Protein AF-A0A6A5YL55-F1 (afdb_monomer_lite)

Secondary structure (DSSP, 8-state):
--PPPPPHHHHHHHHHHHHHHS-HHHHHHHHHHH--HHHHHHHHHHH---GGG-S---TTSS-----GGGSTTTS-HHHHHHHHHHHHHH----EES-GGGHHHHHH--SSSSS--GGGS--SEEEEEEESSS-TTTS--TTTHHHHTHHHHT-TT--TTT-EEEEEEEE---S-TTT-HHHHHHHHHHHHHHHHHHHHHHHHHHHHT-EEEEEEEES----TTHHHHTT--HHHHHHHHHHHHTTS---SS--EE--------------

pLDDT: mean 77.28, std 20.51, range [33.47, 97.69]

Organism: NCBI:txid690887

Radius of gyration: 22.48 Å; chains: 1; bounding box: 57×40×64 Å

Foldseek 3Di:
DDDDDDDLVVQAVVQVCCVPPPDLVVLLVVLVVVDDPLLLVLLLVLLCPQCVCPPVPCCPPDVSPHPQLLDPSSYPLVSSVSSVLSSQAPPAPAEHAELLCQQVSQQDDSRPSPDGSLQHAGQEYEYHFELPDDVVRGDDLVCNLVSCVSVLVRPRYPLQRYEYEYEYEYQPAPCVPDDPVVVVSSLVSVVSNVVSCVNVLVSSVVSNHHYEYEYEYPDPPPVCCVVCVPPDPVVVVVVVVVVCVVPPPPDRNYDYDYDDDPPPPPPDDD

Sequence (270 aa):
MGEERPSPSELFEFADDILTRLPREIRNIVYTHIFDDATLNQVAACSQPSLNKFPYNNLSSTRVQRPAFIEPGRVPREIAVEIIQQFYLSYKSMEVFKPKSIGNYLKTDFFGLGIKPINVPLSAFTISADLDASAVDGIDSWTVANDCKPVLEKANQNWKAFRLNITLTSRIGFFFWRTPDHVERLTKKLLAVLSALKLVVRAAEKKGAKVTIKVESYDGWDMQARVNMDKDKEWWRRRVNRLMVGSQINDAGIEVTMLRREAADADADD

Structure (mmCIF, N/CA/C/O backbone):
data_AF-A0A6A5YL55-F1
#
_entry.id   AF-A0A6A5YL55-F1
#
loop_
_atom_site.group_PDB
_atom_site.id
_atom_site.type_symbol
_atom_site.label_atom_id
_atom_site.label_alt_id
_atom_site.label_comp_id
_atom_site.label_asym_id
_atom_site.label_entity_id
_atom_site.label_seq_id
_atom_site.pdbx_PDB_ins_code
_atom_site.Cartn_x
_atom_site.Cartn_y
_atom_site.Cartn_z
_atom_site.occupancy
_atom_site.B_iso_or_equiv
_atom_site.auth_seq_id
_atom_site.auth_comp_id
_atom_site.auth_asym_id
_atom_site.auth_atom_id
_atom_site.pdbx_PDB_model_num
ATOM 1 N N . MET A 1 1 ? 8.800 -11.244 35.981 1.00 50.00 1 MET A N 1
ATOM 2 C CA . MET A 1 1 ? 7.401 -11.245 36.453 1.00 50.00 1 MET A CA 1
ATOM 3 C C . MET A 1 1 ? 6.551 -11.616 35.255 1.00 50.00 1 MET A C 1
ATOM 5 O O . MET A 1 1 ? 6.742 -11.000 34.216 1.00 50.00 1 MET A O 1
ATOM 9 N N . GLY A 1 2 ? 5.752 -12.680 35.331 1.00 64.00 2 GLY A N 1
ATOM 10 C CA . GLY A 1 2 ? 4.833 -13.015 34.243 1.00 64.00 2 GLY A CA 1
ATOM 11 C C . GLY A 1 2 ? 3.627 -12.096 34.346 1.00 64.00 2 GLY A C 1
ATOM 12 O O . GLY A 1 2 ? 2.891 -12.202 35.320 1.00 64.00 2 GLY A O 1
ATOM 13 N N . GLU A 1 3 ? 3.469 -11.165 33.408 1.00 70.62 3 GLU A N 1
ATOM 14 C CA . GLU A 1 3 ? 2.236 -10.388 33.308 1.00 70.62 3 GLU A CA 1
ATOM 15 C C . GLU A 1 3 ? 1.105 -11.340 32.919 1.00 70.62 3 GLU A C 1
ATOM 17 O O . GLU A 1 3 ? 1.141 -11.990 31.868 1.00 70.62 3 GLU A O 1
ATOM 22 N N . GLU A 1 4 ? 0.135 -11.477 33.817 1.00 83.69 4 GLU A N 1
ATOM 23 C CA . GLU A 1 4 ? -1.077 -12.237 33.568 1.00 83.69 4 GLU A CA 1
ATOM 24 C C . GLU A 1 4 ? -1.843 -11.550 32.433 1.00 83.69 4 GLU A C 1
ATOM 26 O O . GLU A 1 4 ? -2.134 -10.355 32.486 1.00 83.69 4 GLU A O 1
ATOM 31 N N . ARG A 1 5 ? -2.094 -12.283 31.343 1.00 81.81 5 ARG A N 1
ATOM 32 C CA . ARG A 1 5 ? -2.821 -11.729 30.199 1.00 81.81 5 ARG A CA 1
ATOM 33 C C . ARG A 1 5 ? -4.297 -11.590 30.574 1.00 81.81 5 ARG A C 1
ATOM 35 O O . ARG A 1 5 ? -4.843 -12.560 31.099 1.00 81.81 5 ARG A O 1
ATOM 42 N N . PRO A 1 6 ? -4.954 -10.465 30.236 1.00 83.81 6 PRO A N 1
ATOM 43 C CA . PRO A 1 6 ? -6.374 -10.300 30.503 1.00 83.81 6 PRO A CA 1
ATOM 44 C C . PRO A 1 6 ? -7.176 -11.413 29.828 1.00 83.81 6 PRO A C 1
ATOM 46 O O . PRO A 1 6 ? -6.877 -11.849 28.705 1.00 83.81 6 PRO A O 1
ATOM 49 N N . SER A 1 7 ? -8.203 -11.877 30.525 1.00 89.62 7 SER A N 1
ATOM 50 C CA . SER A 1 7 ? -9.161 -12.838 30.002 1.00 89.62 7 SER A CA 1
ATOM 51 C C . SER A 1 7 ? -9.925 -12.253 28.797 1.00 89.62 7 SER A C 1
ATOM 53 O O . SER A 1 7 ? -10.024 -11.033 28.635 1.00 89.62 7 SER A O 1
ATOM 55 N N . PRO A 1 8 ? -10.488 -13.104 27.915 1.00 88.62 8 PRO A N 1
ATOM 56 C CA . PRO A 1 8 ? -11.314 -12.637 26.802 1.00 88.62 8 PRO A CA 1
ATOM 57 C C . PRO A 1 8 ? -12.462 -11.705 27.227 1.00 88.62 8 PRO A C 1
ATOM 59 O O . PRO A 1 8 ? -12.755 -10.757 26.506 1.00 88.62 8 PRO A O 1
ATOM 62 N N . SER A 1 9 ? -13.096 -11.971 28.374 1.00 90.94 9 SER A N 1
ATOM 63 C CA . SER A 1 9 ? -14.209 -11.175 28.903 1.00 90.94 9 SER A CA 1
ATOM 64 C C . SER A 1 9 ? -13.757 -9.802 29.386 1.00 90.94 9 SER A C 1
ATOM 66 O O . SER A 1 9 ? -14.378 -8.810 29.025 1.00 90.94 9 SER A O 1
ATOM 68 N N . GLU A 1 10 ? -12.642 -9.728 30.118 1.00 91.81 10 GLU A N 1
ATOM 69 C CA . GLU A 1 10 ? -12.101 -8.449 30.600 1.00 91.81 10 GLU A CA 1
ATOM 70 C C . GLU A 1 10 ? -11.723 -7.528 29.436 1.00 91.81 10 GLU A C 1
ATOM 72 O O . GLU A 1 10 ? -12.004 -6.331 29.468 1.00 91.81 10 GLU A O 1
ATOM 77 N N . LEU A 1 11 ? -11.128 -8.083 28.373 1.00 90.62 11 LEU A N 1
ATOM 78 C CA . LEU A 1 11 ? -10.808 -7.308 27.174 1.00 90.62 11 LEU A CA 1
ATOM 79 C C . LEU A 1 11 ? -12.071 -6.787 26.475 1.00 90.62 11 LEU A C 1
ATOM 81 O O . LEU A 1 11 ? -12.081 -5.648 26.002 1.00 90.62 11 LEU A O 1
ATOM 85 N N . PHE A 1 12 ? -13.120 -7.609 26.401 1.00 94.69 12 PHE A N 1
ATOM 86 C CA . PHE A 1 12 ? -14.380 -7.217 25.781 1.00 94.69 12 PHE A CA 1
ATOM 87 C C . PHE A 1 12 ? -15.052 -6.085 26.561 1.00 94.69 12 PHE A C 1
ATOM 89 O O . PHE A 1 12 ? -15.392 -5.067 25.963 1.00 94.69 12 PHE A O 1
ATOM 96 N N . GLU A 1 13 ? -15.196 -6.238 27.880 1.00 95.56 13 GLU A N 1
ATOM 97 C CA . GLU A 1 13 ? -15.797 -5.232 28.767 1.00 95.56 13 GLU A CA 1
ATOM 98 C C . GLU A 1 13 ? -15.030 -3.909 28.709 1.00 95.56 13 GLU A C 1
ATOM 100 O O . GLU A 1 13 ? -15.624 -2.847 28.531 1.00 95.56 13 GLU A O 1
ATOM 105 N N . PHE A 1 14 ? -13.698 -3.969 28.752 1.00 94.38 14 PHE A N 1
ATOM 106 C CA . PHE A 1 14 ? -12.857 -2.785 28.614 1.00 94.38 14 PHE A CA 1
ATOM 107 C C . PHE A 1 14 ? -13.050 -2.079 27.262 1.00 94.38 14 PHE A C 1
ATOM 109 O O . PHE A 1 14 ? -13.165 -0.853 27.198 1.00 94.38 14 PHE A O 1
ATOM 116 N N . ALA A 1 15 ? -13.092 -2.839 26.165 1.00 94.94 15 ALA A N 1
ATOM 117 C CA . ALA A 1 15 ? -13.300 -2.278 24.835 1.00 94.94 15 ALA A CA 1
ATOM 118 C C . ALA A 1 15 ? -14.715 -1.690 24.663 1.00 94.94 15 ALA A C 1
ATOM 120 O O . ALA A 1 15 ? -14.870 -0.680 23.973 1.00 94.94 15 ALA A O 1
ATOM 121 N N . ASP A 1 16 ? -15.726 -2.280 25.302 1.00 96.56 16 ASP A N 1
ATOM 122 C CA . ASP A 1 16 ? -17.099 -1.767 25.319 1.00 96.56 16 ASP A CA 1
ATOM 123 C C . ASP A 1 16 ? -17.220 -0.466 26.127 1.00 96.56 16 ASP A C 1
ATOM 125 O O . ASP A 1 16 ? -17.820 0.509 25.667 1.00 96.56 16 ASP A O 1
ATOM 129 N N . ASP A 1 17 ? -16.543 -0.377 27.272 1.00 97.00 17 ASP A N 1
ATOM 130 C CA . ASP A 1 17 ? -16.448 0.862 28.047 1.00 97.00 17 ASP A CA 1
ATOM 131 C C . ASP A 1 17 ? -15.757 1.981 27.248 1.00 97.00 17 ASP A C 1
ATOM 133 O O . ASP A 1 17 ? -16.219 3.126 27.244 1.00 97.00 17 ASP A O 1
ATOM 137 N N . ILE A 1 18 ? -14.686 1.668 26.506 1.00 96.12 18 ILE A N 1
ATOM 138 C CA . ILE A 1 18 ? -14.057 2.622 25.577 1.00 96.12 18 ILE A CA 1
ATOM 139 C C . ILE A 1 18 ? -15.059 3.085 24.516 1.00 96.12 18 ILE A C 1
ATOM 141 O O . ILE A 1 18 ? -15.142 4.283 24.233 1.00 96.12 18 ILE A O 1
ATOM 145 N N . LEU A 1 19 ? -15.797 2.151 23.909 1.00 96.75 19 LEU A N 1
ATOM 146 C CA . LEU A 1 19 ? -16.747 2.441 22.835 1.00 96.75 19 LEU A CA 1
ATOM 147 C C . LEU A 1 19 ? -17.859 3.387 23.297 1.00 96.75 19 LEU A C 1
ATOM 149 O O . LEU A 1 19 ? -18.203 4.332 22.584 1.00 96.75 19 LEU A O 1
ATOM 153 N N . THR A 1 20 ? -18.417 3.117 24.475 1.00 97.50 20 THR A N 1
ATOM 154 C CA . THR A 1 20 ? -19.622 3.774 24.990 1.00 97.50 20 THR A CA 1
ATOM 155 C C . THR A 1 20 ? -19.330 5.086 25.711 1.00 97.50 20 THR A C 1
ATOM 157 O O . THR A 1 20 ? -20.156 5.998 25.665 1.00 97.50 20 THR A O 1
ATOM 160 N N . ARG A 1 21 ? -18.161 5.218 26.356 1.00 97.69 21 ARG A N 1
ATOM 161 C CA . ARG A 1 21 ? -17.844 6.380 27.206 1.00 97.69 21 ARG A CA 1
ATOM 162 C C . ARG A 1 21 ? -16.943 7.415 26.547 1.00 97.69 21 ARG A C 1
ATOM 164 O O . ARG A 1 21 ? -16.995 8.583 26.929 1.00 97.69 21 ARG A O 1
ATOM 171 N N . LEU A 1 22 ? -16.099 7.019 25.593 1.00 97.25 22 LEU A N 1
ATOM 172 C CA . LEU A 1 22 ? -15.174 7.944 24.937 1.00 97.25 22 LEU A CA 1
ATOM 173 C C . LEU A 1 22 ? -15.730 8.396 23.587 1.00 97.25 22 LEU A C 1
ATOM 175 O O . LEU A 1 22 ? -16.189 7.552 22.821 1.00 97.25 22 LEU A O 1
ATOM 179 N N . PRO A 1 23 ? -15.648 9.688 23.230 1.00 96.62 23 PRO A N 1
ATOM 180 C CA . PRO A 1 23 ? -16.003 10.140 21.891 1.00 96.62 23 PRO A CA 1
ATOM 181 C C . PRO A 1 23 ? -15.000 9.619 20.848 1.00 96.62 23 PRO A C 1
ATOM 183 O O . PRO A 1 23 ? -13.850 9.289 21.163 1.00 96.62 23 PRO A O 1
ATOM 186 N N . ARG A 1 24 ? -15.436 9.554 19.584 1.00 93.94 24 ARG A N 1
ATOM 187 C CA . ARG A 1 24 ? -14.685 8.949 18.467 1.00 93.94 24 ARG A CA 1
ATOM 188 C C . ARG A 1 24 ? -13.281 9.537 18.312 1.00 93.94 24 ARG A C 1
ATOM 190 O O . ARG A 1 24 ? -12.339 8.806 18.018 1.00 93.94 24 ARG A O 1
ATOM 197 N N . GLU A 1 25 ? -13.127 10.838 18.520 1.00 94.12 25 GLU A N 1
ATOM 198 C CA . GLU A 1 25 ? -11.862 11.562 18.404 1.00 94.12 25 GLU A CA 1
ATOM 199 C C . GLU A 1 25 ? -10.836 11.062 19.424 1.00 94.12 25 GLU A C 1
ATOM 201 O O . GLU A 1 25 ? -9.680 10.831 19.076 1.00 94.12 25 GLU A O 1
ATOM 206 N N . ILE A 1 26 ? -11.272 10.8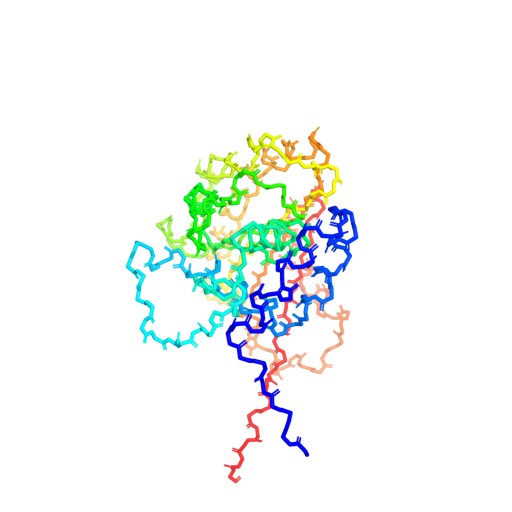26 20.664 1.00 96.44 26 ILE A N 1
ATOM 207 C CA . ILE A 1 26 ? -10.415 10.300 21.730 1.00 96.44 26 ILE A CA 1
ATOM 208 C C . ILE A 1 26 ? -10.094 8.827 21.472 1.00 96.44 26 ILE A C 1
ATOM 210 O O . ILE A 1 26 ? -8.941 8.423 21.613 1.00 96.44 26 ILE A O 1
ATOM 214 N N . ARG A 1 27 ? -11.066 8.034 20.997 1.00 95.94 27 ARG A N 1
ATOM 215 C CA . ARG A 1 27 ? -10.814 6.639 20.597 1.00 95.94 27 ARG A CA 1
ATOM 216 C C . ARG A 1 27 ? -9.763 6.538 19.493 1.00 95.94 27 ARG A C 1
ATOM 218 O O . ARG A 1 27 ? -8.879 5.693 19.572 1.00 95.94 27 ARG A O 1
ATOM 225 N N . ASN A 1 28 ? -9.795 7.438 18.509 1.00 91.88 28 ASN A N 1
ATOM 226 C CA . ASN A 1 28 ? -8.781 7.484 17.455 1.00 91.88 28 ASN A CA 1
ATOM 227 C C . ASN A 1 28 ? -7.369 7.684 18.015 1.00 91.88 28 ASN A C 1
ATOM 229 O O . ASN A 1 28 ? -6.449 7.029 17.533 1.00 91.88 28 ASN A O 1
ATOM 233 N N . ILE A 1 29 ? -7.200 8.529 19.040 1.00 92.88 29 ILE A N 1
ATOM 234 C CA . ILE A 1 29 ? -5.910 8.710 19.724 1.00 92.88 29 ILE A CA 1
ATOM 235 C C . ILE A 1 29 ? -5.482 7.395 20.381 1.00 92.88 29 ILE A C 1
ATOM 237 O O . ILE A 1 29 ? -4.364 6.944 20.149 1.00 92.88 29 ILE A O 1
ATOM 241 N N . VAL A 1 30 ? -6.379 6.722 21.110 1.00 93.50 30 VAL A N 1
ATOM 242 C CA . VAL A 1 30 ? -6.093 5.407 21.713 1.00 93.50 30 VAL A CA 1
ATOM 243 C C . VAL A 1 30 ? -5.640 4.398 20.654 1.00 93.50 30 VAL A C 1
ATOM 245 O O . VAL A 1 30 ? -4.631 3.725 20.843 1.00 93.50 30 VAL A O 1
ATOM 248 N N . TYR A 1 31 ? -6.312 4.335 19.501 1.00 92.12 31 TYR A N 1
ATOM 249 C CA . TYR A 1 31 ? -5.949 3.404 18.427 1.00 92.12 31 TYR A CA 1
ATOM 250 C C . TYR A 1 31 ? -4.557 3.652 17.849 1.00 92.12 31 TYR A C 1
ATOM 252 O O . TYR A 1 31 ? -3.898 2.692 17.458 1.00 92.12 31 TYR A O 1
ATOM 260 N N . THR A 1 32 ? -4.064 4.896 17.841 1.00 87.69 32 THR A N 1
ATOM 261 C CA . THR A 1 32 ? -2.677 5.157 17.417 1.00 87.69 32 THR A CA 1
ATOM 262 C C . THR A 1 32 ? -1.645 4.493 18.326 1.00 87.69 32 THR A C 1
ATOM 264 O O . THR A 1 32 ? -0.574 4.133 17.848 1.00 87.69 32 THR A O 1
ATOM 267 N N . HIS A 1 33 ? -1.983 4.258 19.596 1.00 90.06 33 HIS A N 1
ATOM 268 C CA . HIS A 1 33 ? -1.120 3.565 20.553 1.00 90.06 33 HIS A CA 1
ATOM 269 C C . HIS A 1 33 ? -1.243 2.036 20.499 1.00 90.06 33 HIS A C 1
ATOM 271 O O . HIS A 1 33 ? -0.393 1.350 21.054 1.00 90.06 33 HIS A O 1
ATOM 277 N N . ILE A 1 34 ? -2.260 1.492 19.819 1.00 88.75 34 ILE A N 1
ATOM 278 C CA . ILE A 1 34 ? -2.400 0.040 19.593 1.00 88.75 34 ILE A CA 1
ATOM 279 C C . ILE A 1 34 ? -1.440 -0.436 18.491 1.00 88.75 34 ILE A C 1
ATOM 281 O O . ILE A 1 34 ? -1.018 -1.589 18.478 1.00 88.75 34 ILE A O 1
ATOM 285 N N . PHE A 1 35 ? -1.090 0.442 17.550 1.00 88.00 35 PHE A N 1
ATOM 286 C CA . PHE A 1 35 ? -0.265 0.115 16.389 1.00 88.00 35 PHE A CA 1
ATOM 287 C C . PHE A 1 35 ? 1.238 0.211 16.674 1.00 88.00 35 PHE A C 1
ATOM 289 O O . PHE A 1 35 ? 1.944 1.002 16.049 1.00 88.00 35 PHE A O 1
ATOM 296 N N . ASP A 1 36 ? 1.735 -0.626 17.583 1.00 89.44 36 ASP A N 1
ATOM 297 C CA . ASP A 1 36 ? 3.167 -0.927 17.627 1.00 89.44 36 ASP A CA 1
ATOM 298 C C . ASP A 1 36 ? 3.607 -1.736 16.387 1.00 89.44 36 ASP A C 1
ATOM 300 O O . ASP A 1 36 ? 2.784 -2.241 15.614 1.00 89.44 36 ASP A O 1
ATOM 304 N N . ASP A 1 37 ? 4.920 -1.854 16.168 1.00 86.25 37 ASP A N 1
ATOM 305 C CA . ASP A 1 37 ? 5.464 -2.531 14.984 1.00 86.25 37 ASP A CA 1
ATOM 306 C C . ASP A 1 37 ? 4.997 -3.991 14.886 1.00 86.25 37 ASP A C 1
ATOM 308 O O . ASP A 1 37 ? 4.699 -4.491 13.798 1.00 86.25 37 ASP A O 1
ATOM 312 N N . ALA A 1 38 ? 4.887 -4.682 16.024 1.00 87.38 38 ALA A N 1
ATOM 313 C CA . ALA A 1 38 ? 4.442 -6.070 16.076 1.00 87.38 38 ALA A CA 1
ATOM 314 C C . ALA A 1 38 ? 2.978 -6.207 15.628 1.00 87.38 38 ALA A C 1
ATOM 316 O O . ALA A 1 38 ? 2.661 -7.032 14.766 1.00 87.38 38 ALA A O 1
ATOM 317 N N . THR A 1 39 ? 2.095 -5.369 16.162 1.00 89.69 39 THR A N 1
ATOM 318 C CA . THR A 1 39 ? 0.668 -5.344 15.840 1.00 89.69 39 THR A CA 1
ATOM 319 C C . THR A 1 39 ? 0.449 -4.917 14.396 1.00 89.69 39 THR A C 1
ATOM 321 O O . THR A 1 39 ? -0.324 -5.555 13.678 1.00 89.69 39 THR A O 1
ATOM 324 N N . LEU A 1 40 ? 1.167 -3.895 13.922 1.00 88.00 40 LEU A N 1
ATOM 325 C CA . LEU A 1 40 ? 1.129 -3.475 12.521 1.00 88.00 40 LEU A CA 1
ATOM 326 C C . LEU A 1 40 ? 1.517 -4.612 11.583 1.00 88.00 40 LEU A C 1
ATOM 328 O O . LEU A 1 40 ? 0.816 -4.844 10.600 1.00 88.00 40 LEU A O 1
ATOM 332 N N . ASN A 1 41 ? 2.578 -5.353 11.898 1.00 84.44 41 ASN A N 1
ATOM 333 C CA . ASN A 1 41 ? 3.002 -6.499 11.101 1.00 84.44 41 ASN A CA 1
ATOM 334 C C . ASN A 1 41 ? 1.954 -7.620 11.101 1.00 84.44 41 ASN A C 1
ATOM 336 O O . ASN A 1 41 ? 1.694 -8.205 10.051 1.00 84.44 41 ASN A O 1
ATOM 340 N N . GLN A 1 42 ? 1.295 -7.890 12.232 1.00 87.50 42 GLN A N 1
ATOM 341 C CA . GLN A 1 42 ? 0.207 -8.873 12.302 1.00 87.50 42 GLN A CA 1
ATOM 342 C C . GLN A 1 42 ? -1.016 -8.451 11.472 1.00 87.50 42 GLN A C 1
ATOM 344 O O . GLN A 1 42 ? -1.549 -9.253 10.699 1.00 87.50 42 GLN A O 1
ATOM 349 N N . VAL A 1 43 ? -1.454 -7.190 11.581 1.00 89.38 43 VAL A N 1
ATOM 350 C CA . VAL A 1 43 ? -2.575 -6.646 10.789 1.00 89.38 43 VAL A CA 1
ATOM 351 C C . VAL A 1 43 ? -2.223 -6.622 9.298 1.00 89.38 43 VAL A C 1
ATOM 353 O O . VAL A 1 43 ? -3.028 -7.035 8.458 1.00 89.38 43 VAL A O 1
ATOM 356 N N . ALA A 1 44 ? -1.008 -6.193 8.953 1.00 86.44 44 ALA A N 1
ATOM 357 C CA . ALA A 1 44 ? -0.509 -6.187 7.583 1.00 86.44 44 ALA A CA 1
ATOM 358 C C . ALA A 1 44 ? -0.479 -7.605 7.008 1.00 86.44 44 ALA A C 1
ATOM 360 O O . ALA A 1 44 ? -1.051 -7.836 5.948 1.00 86.44 44 ALA A O 1
ATOM 361 N N . ALA A 1 45 ? 0.056 -8.584 7.738 1.00 82.00 45 ALA A N 1
ATOM 362 C CA . ALA A 1 45 ? 0.083 -9.978 7.304 1.00 82.00 45 ALA A CA 1
ATOM 363 C C . ALA A 1 45 ? -1.324 -10.557 7.046 1.00 82.00 45 ALA A C 1
ATOM 365 O O . ALA A 1 45 ? -1.493 -11.387 6.153 1.00 82.00 45 ALA A O 1
ATOM 366 N N . CYS A 1 46 ? -2.354 -10.077 7.755 1.00 83.38 46 CYS A N 1
ATOM 367 C CA . CYS A 1 46 ? -3.750 -10.443 7.490 1.00 83.38 46 CYS A CA 1
ATOM 368 C C . CYS A 1 46 ? -4.311 -9.841 6.188 1.00 83.38 46 CYS A C 1
ATOM 370 O O . CYS A 1 46 ? -5.214 -10.427 5.592 1.00 83.38 46 CYS A O 1
ATOM 372 N N . SER A 1 47 ? -3.796 -8.690 5.746 1.00 79.44 47 SER A N 1
ATOM 373 C CA . SER A 1 47 ? -4.213 -7.996 4.513 1.00 79.44 47 SER A CA 1
ATOM 374 C C . SER A 1 47 ? -3.289 -8.241 3.313 1.00 79.44 47 SER A C 1
ATOM 376 O O . SER A 1 47 ? -3.659 -7.952 2.179 1.00 79.44 47 SER A O 1
ATOM 378 N N . GLN A 1 48 ? -2.122 -8.845 3.545 1.00 71.69 48 GLN A N 1
ATOM 379 C CA . GLN A 1 48 ? -1.119 -9.203 2.544 1.00 71.69 48 GLN A CA 1
ATOM 380 C C . GLN A 1 48 ? -1.060 -10.687 2.107 1.00 71.69 48 GLN A C 1
ATOM 382 O O . GLN A 1 48 ? -0.033 -11.053 1.523 1.00 71.69 48 GLN A O 1
ATOM 387 N N . PRO A 1 49 ? -2.058 -11.586 2.305 1.00 58.31 49 PRO A N 1
ATOM 388 C CA . PRO A 1 49 ? -1.990 -12.902 1.675 1.00 58.31 49 PRO A CA 1
ATOM 389 C C . PRO A 1 49 ? -1.673 -12.721 0.193 1.00 58.31 49 PRO A C 1
ATOM 391 O O . PRO A 1 49 ? -2.367 -11.978 -0.505 1.00 58.31 49 PRO A O 1
ATOM 394 N N . SER A 1 50 ? -0.577 -13.336 -0.264 1.00 50.62 50 SER A N 1
ATOM 395 C CA . SER A 1 50 ? -0.084 -13.145 -1.623 1.00 50.62 50 SER A CA 1
ATOM 396 C C . SER A 1 50 ? -1.253 -13.342 -2.583 1.00 50.62 50 SER A C 1
ATOM 398 O O . SER A 1 50 ? -1.806 -14.439 -2.635 1.00 50.62 50 SER A O 1
ATOM 400 N N . LEU A 1 51 ? -1.635 -12.316 -3.347 1.00 47.16 51 LEU A N 1
ATOM 401 C CA . LEU A 1 51 ? -2.706 -12.422 -4.353 1.00 47.16 51 LEU A CA 1
ATOM 402 C C . LEU A 1 51 ? -2.436 -13.568 -5.350 1.00 47.16 51 LEU A C 1
ATOM 404 O O . LEU A 1 51 ? -3.357 -14.083 -5.969 1.00 47.16 51 LEU A O 1
ATOM 408 N N . ASN A 1 52 ? -1.181 -14.021 -5.442 1.00 41.69 52 ASN A N 1
ATOM 409 C CA . ASN A 1 52 ? -0.731 -15.208 -6.173 1.00 41.69 52 ASN A CA 1
ATOM 410 C C . ASN A 1 52 ? -1.295 -16.541 -5.634 1.00 41.69 52 ASN A C 1
ATOM 412 O O . ASN A 1 52 ? -1.224 -17.547 -6.327 1.00 41.69 52 ASN A O 1
ATOM 416 N N . LYS A 1 53 ? -1.823 -16.558 -4.406 1.00 43.66 53 LYS A N 1
ATOM 417 C CA . LYS A 1 53 ? -2.479 -17.700 -3.751 1.00 43.66 53 LYS A CA 1
ATOM 418 C C . LYS A 1 53 ? -3.992 -17.483 -3.602 1.00 43.66 53 LYS A C 1
ATOM 420 O O . LYS A 1 53 ? -4.661 -18.292 -2.984 1.00 43.66 53 LYS A O 1
ATOM 425 N N . PHE A 1 54 ? -4.566 -16.417 -4.160 1.00 40.22 54 PHE A N 1
ATOM 426 C CA . PHE A 1 54 ? -6.015 -16.192 -4.133 1.00 40.22 54 PHE A CA 1
ATOM 427 C C . PHE A 1 54 ? -6.722 -17.024 -5.230 1.00 40.22 54 PHE A C 1
ATOM 429 O O . PHE A 1 54 ? -6.200 -17.082 -6.343 1.00 40.22 54 PHE A O 1
ATOM 436 N N . PRO A 1 55 ? -7.894 -17.655 -4.981 1.00 42.81 55 PRO A N 1
ATOM 437 C CA . PRO A 1 55 ? -8.680 -17.677 -3.741 1.00 42.81 55 PRO A CA 1
ATOM 438 C C . PRO A 1 55 ? -8.270 -18.789 -2.761 1.00 42.81 55 PRO A C 1
ATOM 440 O O . PRO A 1 55 ? -8.894 -18.924 -1.711 1.00 42.81 55 PRO A O 1
ATOM 443 N N . TYR A 1 56 ? -7.255 -19.593 -3.094 1.00 40.91 56 TYR A N 1
ATOM 444 C CA . TYR A 1 56 ? -6.749 -20.701 -2.278 1.00 40.91 56 TYR A CA 1
ATOM 445 C C . TYR A 1 56 ? -5.991 -20.182 -1.055 1.00 40.91 56 TYR A C 1
ATOM 447 O O . TYR A 1 56 ? -4.764 -20.222 -0.947 1.00 40.91 56 TYR A O 1
ATOM 455 N N . ASN A 1 57 ? -6.784 -19.674 -0.122 1.00 41.75 57 ASN A N 1
ATOM 456 C CA . ASN A 1 57 ? -6.411 -19.233 1.199 1.00 41.75 57 ASN A CA 1
ATOM 457 C C . ASN A 1 57 ? -5.924 -20.449 1.999 1.00 41.75 57 ASN A C 1
ATOM 459 O O . ASN A 1 57 ? -6.608 -20.948 2.889 1.00 41.75 57 ASN A O 1
ATOM 463 N N . ASN A 1 58 ? -4.739 -20.965 1.676 1.00 41.25 58 ASN A N 1
ATOM 464 C CA . ASN A 1 58 ? -4.034 -21.875 2.556 1.00 41.25 58 ASN A CA 1
ATOM 465 C C . ASN A 1 58 ? -3.548 -21.031 3.738 1.00 41.25 58 ASN A C 1
ATOM 467 O O . ASN A 1 58 ? -2.368 -20.706 3.842 1.00 41.25 58 ASN A O 1
ATOM 471 N N . LEU A 1 59 ? -4.466 -20.749 4.668 1.00 46.25 59 LEU A N 1
ATOM 472 C CA . LEU A 1 59 ? -4.243 -20.346 6.065 1.00 46.25 59 LEU A CA 1
ATOM 473 C C . LEU A 1 59 ? -3.332 -21.339 6.833 1.00 46.25 59 LEU A C 1
ATOM 475 O O . LEU A 1 59 ? -3.249 -21.305 8.055 1.00 46.25 59 LEU A O 1
ATOM 479 N N . SER A 1 60 ? -2.681 -22.267 6.129 1.00 41.56 60 SER A N 1
ATOM 480 C CA . SER A 1 60 ? -2.043 -23.465 6.649 1.00 41.56 60 SER A CA 1
ATOM 481 C C . SER A 1 60 ? -0.522 -23.355 6.773 1.00 41.56 60 SER A C 1
ATOM 483 O O . SER A 1 60 ? 0.034 -24.168 7.503 1.00 41.56 60 SER A O 1
ATOM 485 N N . SER A 1 61 ? 0.180 -22.419 6.116 1.00 42.59 61 SER A N 1
ATOM 486 C CA . SER A 1 61 ? 1.655 -22.503 6.107 1.00 42.59 61 SER A CA 1
ATOM 487 C C . SER A 1 61 ? 2.380 -21.675 7.168 1.00 42.59 61 SER A C 1
ATOM 489 O O . SER A 1 61 ? 3.534 -21.969 7.441 1.00 42.59 61 SER A O 1
ATOM 491 N N . THR A 1 62 ? 1.733 -20.710 7.818 1.00 47.38 62 THR A N 1
ATOM 492 C CA . THR A 1 62 ? 2.235 -20.080 9.049 1.00 47.38 62 THR A CA 1
ATOM 493 C C . THR A 1 62 ? 1.041 -19.519 9.806 1.00 47.38 62 THR A C 1
ATOM 495 O O . THR A 1 62 ? 0.222 -18.802 9.234 1.00 47.38 62 THR A O 1
ATOM 498 N N . ARG A 1 63 ? 0.902 -19.862 11.090 1.00 54.69 63 ARG A N 1
ATOM 499 C CA . ARG A 1 63 ? -0.083 -19.253 11.993 1.00 54.69 63 ARG A CA 1
ATOM 500 C C . ARG A 1 63 ? 0.279 -17.776 12.165 1.00 54.69 63 ARG A C 1
ATOM 502 O O . ARG A 1 63 ? 0.907 -17.417 13.154 1.00 54.69 63 ARG A O 1
ATOM 509 N N . VAL A 1 64 ? -0.048 -16.926 11.192 1.00 61.09 64 VAL A N 1
ATOM 510 C CA . VAL A 1 64 ? -0.050 -15.480 11.409 1.00 61.09 64 VAL A CA 1
ATOM 511 C C . VAL A 1 64 ? -1.051 -15.271 12.530 1.00 61.09 64 VAL A C 1
ATOM 513 O O . VAL A 1 64 ? -2.254 -15.458 12.338 1.00 61.09 64 VAL A O 1
ATOM 516 N N . GLN A 1 65 ? -0.537 -15.012 13.728 1.00 74.06 65 GLN A N 1
ATOM 517 C CA . GLN A 1 65 ? -1.370 -14.776 14.888 1.00 74.06 65 GLN A CA 1
ATOM 518 C C . GLN A 1 65 ? -2.174 -13.518 14.583 1.00 74.06 65 GLN A C 1
ATOM 520 O O . GLN A 1 65 ? -1.613 -12.431 14.445 1.00 74.06 65 GLN A O 1
ATOM 525 N N . ARG A 1 66 ? -3.481 -13.692 14.374 1.00 83.00 66 ARG A N 1
ATOM 526 C CA . ARG A 1 66 ? -4.379 -12.560 14.202 1.00 83.00 66 ARG A CA 1
ATOM 527 C C . ARG A 1 66 ? -4.343 -11.747 15.499 1.00 83.00 66 ARG A C 1
ATOM 529 O O . ARG A 1 66 ? -4.359 -12.350 16.573 1.00 83.00 66 ARG A O 1
ATOM 536 N N . PRO A 1 67 ? -4.303 -10.410 15.425 1.00 87.75 67 PRO A N 1
ATOM 537 C CA . PRO A 1 67 ? -4.454 -9.588 16.612 1.00 87.75 67 PRO A CA 1
ATOM 538 C C . PRO A 1 67 ? -5.766 -9.927 17.320 1.00 87.75 67 PRO A C 1
ATOM 540 O O . PRO A 1 67 ? -6.796 -10.109 16.663 1.00 87.75 67 PRO A O 1
ATOM 543 N N . ALA A 1 68 ? -5.741 -9.969 18.653 1.00 88.75 68 ALA A N 1
ATOM 544 C CA . ALA A 1 68 ? -6.896 -10.369 19.457 1.00 88.75 68 ALA A CA 1
ATOM 545 C C . ALA A 1 68 ? -8.145 -9.523 19.156 1.00 88.75 68 ALA A C 1
ATOM 547 O O . ALA A 1 68 ? -9.246 -10.055 19.124 1.00 88.75 68 ALA A O 1
ATOM 548 N N . PHE A 1 69 ? -7.987 -8.233 18.843 1.00 90.00 69 PHE A N 1
ATOM 549 C CA . PHE A 1 69 ? -9.105 -7.342 18.507 1.00 90.00 69 PHE A CA 1
ATOM 550 C C . PHE A 1 69 ? -9.788 -7.650 17.159 1.00 90.00 69 PHE A C 1
ATOM 552 O O . PHE A 1 69 ? -10.807 -7.047 16.843 1.00 90.00 69 PHE A O 1
ATOM 559 N N . ILE A 1 70 ? -9.239 -8.549 16.336 1.00 88.94 70 ILE A N 1
ATOM 560 C CA . ILE A 1 70 ? -9.870 -9.016 15.087 1.00 88.94 70 ILE A CA 1
ATOM 561 C C . ILE A 1 70 ? -10.604 -10.346 15.315 1.00 88.94 70 ILE A C 1
ATOM 563 O O . ILE A 1 70 ? -11.469 -10.726 14.525 1.00 88.94 70 ILE A O 1
ATOM 567 N N . GLU A 1 71 ? -10.268 -11.079 16.378 1.00 88.25 71 GLU A N 1
ATOM 568 C CA . GLU A 1 71 ? -10.927 -12.341 16.694 1.00 88.25 71 GLU A CA 1
ATOM 569 C C . GLU A 1 71 ? -12.387 -12.096 17.123 1.00 88.25 71 GLU A C 1
ATOM 571 O O . GLU A 1 71 ? -12.646 -11.264 18.000 1.00 88.25 71 GLU A O 1
ATOM 576 N N . PRO A 1 72 ? -13.363 -12.822 16.542 1.00 87.31 72 PRO A N 1
ATOM 577 C CA . PRO A 1 72 ? -14.764 -12.680 16.921 1.00 87.31 72 PRO A CA 1
ATOM 578 C C . PRO A 1 72 ? -14.981 -12.885 18.426 1.00 87.31 72 PRO A C 1
ATOM 580 O O . PRO A 1 72 ? -14.490 -13.853 19.003 1.00 87.31 72 PRO A O 1
ATOM 583 N N . GLY A 1 73 ? -15.738 -11.982 19.055 1.00 88.25 73 GLY A N 1
ATOM 584 C CA . GLY A 1 73 ? -16.112 -12.076 20.471 1.00 88.25 73 GLY A CA 1
ATOM 585 C C . GLY A 1 73 ? -15.045 -11.620 21.472 1.00 88.25 73 GLY A C 1
ATOM 586 O O . GLY A 1 73 ? -15.334 -11.594 22.662 1.00 88.25 73 GLY A O 1
ATOM 587 N N . ARG A 1 74 ? -13.838 -11.231 21.032 1.00 91.69 74 ARG A N 1
ATOM 588 C CA . ARG A 1 74 ? -12.808 -10.653 21.920 1.00 91.69 74 ARG A CA 1
ATOM 589 C C . ARG A 1 74 ? -13.017 -9.171 22.216 1.00 91.69 74 ARG A C 1
ATOM 591 O O . ARG A 1 74 ? -12.636 -8.709 23.281 1.00 91.69 74 ARG A O 1
ATOM 598 N N . VAL A 1 75 ? -13.572 -8.434 21.258 1.00 95.00 75 VAL A N 1
ATOM 599 C CA . VAL A 1 75 ? -13.913 -7.010 21.374 1.00 95.00 75 VAL A CA 1
ATOM 600 C C . VAL A 1 75 ? -15.240 -6.744 20.654 1.00 95.00 75 VAL A C 1
ATOM 602 O O . VAL A 1 75 ? -15.592 -7.510 19.745 1.00 95.00 75 VAL A O 1
ATOM 605 N N . PRO A 1 76 ? -15.965 -5.662 20.995 1.00 96.19 76 PRO A N 1
ATOM 606 C CA . PRO A 1 76 ? -17.104 -5.206 20.211 1.00 96.19 76 PRO A CA 1
ATOM 607 C C . PRO A 1 76 ? -16.722 -5.015 18.742 1.00 96.19 76 PRO A C 1
ATOM 609 O O . PRO A 1 76 ? -15.656 -4.479 18.412 1.00 96.19 76 PRO A O 1
ATOM 612 N N . ARG A 1 77 ? -17.602 -5.447 17.838 1.00 95.12 77 ARG A N 1
ATOM 613 C CA . ARG A 1 77 ? -17.344 -5.427 16.393 1.00 95.12 77 ARG A CA 1
ATOM 614 C C . ARG A 1 77 ? -17.050 -4.012 15.895 1.00 95.12 77 ARG A C 1
ATOM 616 O O . ARG A 1 77 ? -16.221 -3.828 15.009 1.00 95.12 77 ARG A O 1
ATOM 623 N N . GLU A 1 78 ? -17.718 -3.023 16.467 1.00 96.44 78 GLU A N 1
ATOM 624 C CA . GLU A 1 78 ? -17.582 -1.603 16.174 1.00 96.44 78 GLU A CA 1
ATOM 625 C C . GLU A 1 78 ? -16.159 -1.123 16.470 1.00 96.44 78 GLU A C 1
ATOM 627 O O . GLU A 1 78 ? -15.549 -0.493 15.613 1.00 96.44 78 GLU A O 1
ATOM 632 N N . ILE A 1 79 ? -15.578 -1.504 17.614 1.00 96.19 79 ILE A N 1
ATOM 633 C CA . ILE A 1 79 ? -14.181 -1.191 17.953 1.00 96.19 79 ILE A CA 1
ATOM 634 C C . ILE A 1 79 ? -13.223 -1.823 16.939 1.00 96.19 79 ILE A C 1
ATOM 636 O O . ILE A 1 79 ? -12.336 -1.142 16.425 1.00 96.19 79 ILE A O 1
ATOM 640 N N . ALA A 1 80 ? -13.415 -3.101 16.599 1.00 95.56 80 ALA A N 1
ATOM 641 C CA . ALA A 1 80 ? -12.585 -3.770 15.597 1.00 95.56 80 ALA A CA 1
ATOM 642 C C . ALA A 1 80 ? -12.653 -3.047 14.241 1.00 95.56 80 ALA A C 1
ATOM 644 O O . ALA A 1 80 ? -11.631 -2.808 13.592 1.00 95.56 80 ALA A O 1
ATOM 645 N N . VAL A 1 81 ? -13.860 -2.647 13.831 1.00 96.00 81 VAL A N 1
ATOM 646 C CA . VAL A 1 81 ? -14.099 -1.888 12.600 1.00 96.00 81 VAL A CA 1
ATOM 647 C C . VAL A 1 81 ? -13.362 -0.553 12.624 1.00 96.00 81 VAL A C 1
ATOM 649 O O . VAL A 1 81 ? -12.682 -0.186 11.663 1.00 96.00 81 VAL A O 1
ATOM 652 N N . GLU A 1 82 ? -13.477 0.159 13.737 1.00 96.25 82 GLU A N 1
ATOM 653 C CA . GLU A 1 82 ? -12.859 1.451 13.972 1.00 96.25 82 GLU A CA 1
ATOM 654 C C . GLU A 1 82 ? -11.325 1.390 13.924 1.00 96.25 82 GLU A C 1
ATOM 656 O O . GLU A 1 82 ? -10.709 2.242 13.276 1.00 96.25 82 GLU A O 1
ATOM 661 N N . ILE A 1 83 ? -10.724 0.365 14.536 1.00 95.69 83 ILE A N 1
ATOM 662 C CA . ILE A 1 83 ? -9.277 0.11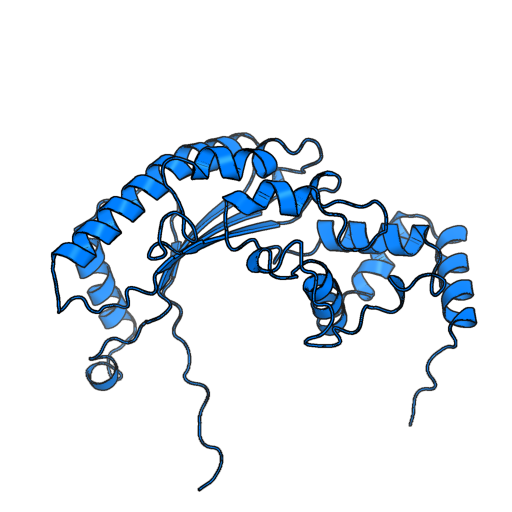2 14.515 1.00 95.69 83 ILE A CA 1
ATOM 663 C C . ILE A 1 83 ? -8.812 -0.191 13.088 1.00 95.69 83 ILE A C 1
ATOM 665 O O . ILE A 1 83 ? -7.865 0.422 12.600 1.00 95.69 83 ILE A O 1
ATOM 669 N N . ILE A 1 84 ? -9.496 -1.083 12.366 1.00 95.12 84 ILE A N 1
ATOM 670 C CA . ILE A 1 84 ? -9.109 -1.440 10.992 1.00 95.12 84 ILE A CA 1
ATOM 671 C C . ILE A 1 84 ? -9.247 -0.256 10.027 1.00 95.12 84 ILE A C 1
ATOM 673 O O . ILE A 1 84 ? -8.413 -0.087 9.134 1.00 95.12 84 ILE A O 1
ATOM 677 N N . GLN A 1 85 ? -10.240 0.616 10.209 1.00 94.94 85 GLN A N 1
ATOM 678 C CA . GLN A 1 85 ? -10.299 1.877 9.464 1.00 94.94 85 GLN A CA 1
ATOM 679 C C . GLN A 1 85 ? -9.074 2.757 9.742 1.00 94.94 85 GLN A C 1
ATOM 681 O O . GLN A 1 85 ? -8.488 3.287 8.797 1.00 94.94 85 GLN A O 1
ATOM 686 N N . GLN A 1 86 ? -8.654 2.880 11.007 1.00 94.00 86 GLN A N 1
ATOM 687 C CA . GLN A 1 86 ? -7.450 3.636 11.362 1.00 94.00 86 GLN A CA 1
ATOM 688 C C . GLN A 1 86 ? -6.170 3.020 10.794 1.00 94.00 86 GLN A C 1
ATOM 690 O O . GLN A 1 86 ? -5.289 3.755 10.344 1.00 94.00 86 GLN A O 1
ATOM 695 N N . PHE A 1 87 ? -6.080 1.692 10.723 1.00 93.44 87 PHE A N 1
ATOM 696 C CA . PHE A 1 87 ? -4.993 1.013 10.021 1.00 93.44 87 PHE A CA 1
ATOM 697 C C . PHE A 1 87 ? -4.919 1.457 8.552 1.00 93.44 87 PHE A C 1
ATOM 699 O O . PHE A 1 87 ? -3.871 1.918 8.107 1.00 93.44 87 PHE A O 1
ATOM 706 N N . TYR A 1 88 ? -6.030 1.418 7.805 1.00 93.00 88 TYR A N 1
ATOM 707 C CA . TYR A 1 88 ? -6.059 1.885 6.408 1.00 93.00 88 TYR A CA 1
ATOM 708 C C . TYR A 1 88 ? -5.644 3.360 6.256 1.00 93.00 88 TYR A C 1
ATOM 710 O O . TYR A 1 88 ? -4.934 3.719 5.310 1.00 93.00 88 TYR A O 1
ATOM 718 N N . LEU A 1 89 ? -6.047 4.203 7.210 1.00 91.88 89 LEU A N 1
ATOM 719 C CA . LEU A 1 89 ? -5.754 5.636 7.225 1.00 91.88 89 LEU A CA 1
ATOM 720 C C . LEU A 1 89 ? -4.306 5.979 7.584 1.00 91.88 89 LEU A C 1
ATOM 722 O O . LEU A 1 89 ? -3.851 7.061 7.220 1.00 91.88 89 LEU A O 1
ATOM 726 N N . SER A 1 90 ? -3.588 5.112 8.298 1.00 89.94 90 SER A N 1
ATOM 727 C CA . SER A 1 90 ? -2.253 5.412 8.838 1.00 89.94 90 SER A CA 1
ATOM 728 C C . SER A 1 90 ? -1.139 4.581 8.205 1.00 89.94 90 SER A C 1
ATOM 730 O O . SER A 1 90 ? -0.012 5.065 8.070 1.00 89.94 90 SER A O 1
ATOM 732 N N . TYR A 1 91 ? -1.443 3.358 7.772 1.00 89.94 91 TYR A N 1
ATOM 733 C CA . TYR A 1 91 ? -0.457 2.420 7.260 1.00 89.94 91 TYR A CA 1
ATOM 734 C C . TYR A 1 91 ? -0.015 2.787 5.843 1.00 89.94 91 TYR A C 1
ATOM 736 O O . TYR A 1 91 ? -0.830 2.913 4.927 1.00 89.94 91 TYR A O 1
ATOM 744 N N . LYS A 1 92 ? 1.299 2.958 5.668 1.00 88.00 92 LYS A N 1
ATOM 745 C CA . LYS A 1 92 ? 1.909 3.493 4.437 1.00 88.00 92 LYS A CA 1
ATOM 746 C C . LYS A 1 92 ? 2.498 2.426 3.515 1.00 88.00 92 LYS A C 1
ATOM 748 O O . LYS A 1 92 ? 2.968 2.764 2.432 1.00 88.00 92 LYS A O 1
ATOM 753 N N . SER A 1 93 ? 2.466 1.164 3.931 1.00 86.00 93 SER A N 1
ATOM 754 C CA . SER A 1 93 ? 3.147 0.060 3.244 1.00 86.00 93 SER A CA 1
ATOM 755 C C . SER A 1 93 ? 2.161 -0.937 2.630 1.00 86.00 93 SER A C 1
ATOM 757 O O . SER A 1 93 ? 2.444 -2.128 2.541 1.00 86.00 93 SER A O 1
ATOM 759 N N . MET A 1 94 ? 0.968 -0.478 2.232 1.00 89.19 94 MET A N 1
ATOM 760 C CA . MET A 1 94 ? 0.049 -1.323 1.463 1.00 89.19 94 MET A CA 1
ATOM 761 C C . MET A 1 94 ? 0.615 -1.545 0.076 1.00 89.19 94 MET A C 1
ATOM 763 O O . MET A 1 94 ? 0.926 -0.575 -0.609 1.00 89.19 94 MET A O 1
ATOM 767 N N . GLU A 1 95 ? 0.719 -2.800 -0.337 1.00 89.50 95 GLU A N 1
ATOM 768 C CA . GLU A 1 95 ? 1.417 -3.168 -1.559 1.00 89.50 95 GLU A CA 1
ATOM 769 C C . GLU A 1 95 ? 0.674 -4.253 -2.334 1.00 89.50 95 GLU A C 1
ATOM 771 O O . GLU A 1 95 ? 0.129 -5.198 -1.762 1.00 89.50 95 GLU A O 1
ATOM 776 N N . VAL A 1 96 ? 0.694 -4.134 -3.661 1.00 89.62 96 VAL A N 1
ATOM 777 C CA . VAL A 1 96 ? 0.298 -5.198 -4.584 1.00 89.62 96 VAL A CA 1
ATOM 778 C C . VAL A 1 96 ? 1.409 -5.453 -5.595 1.00 89.62 96 VAL A C 1
ATOM 780 O O . VAL A 1 96 ? 1.877 -4.530 -6.248 1.00 89.62 96 VAL A O 1
ATOM 783 N N . PHE A 1 97 ? 1.796 -6.718 -5.766 1.00 86.31 97 PHE A N 1
ATOM 784 C CA . PHE A 1 97 ? 2.887 -7.134 -6.667 1.00 86.31 97 PHE A CA 1
ATOM 785 C C . PHE A 1 97 ? 2.481 -7.303 -8.136 1.00 86.31 97 PHE A C 1
ATOM 787 O O . PHE A 1 97 ? 3.315 -7.596 -8.991 1.00 86.31 97 PHE A O 1
ATOM 794 N N . LYS A 1 98 ? 1.181 -7.212 -8.431 1.00 88.38 98 LYS A N 1
ATOM 795 C CA . LYS A 1 98 ? 0.637 -7.378 -9.780 1.00 88.38 98 LYS A CA 1
ATOM 796 C C . LYS A 1 98 ? -0.435 -6.316 -10.005 1.00 88.38 98 LYS A C 1
ATOM 798 O O . LYS A 1 98 ? -1.465 -6.386 -9.325 1.00 88.38 98 LYS A O 1
ATOM 803 N N . PRO A 1 99 ? -0.254 -5.380 -10.958 1.00 90.81 99 PRO A N 1
ATOM 804 C CA . PRO A 1 99 ? -1.249 -4.349 -11.246 1.00 90.81 99 PRO A CA 1
ATOM 805 C C . PRO A 1 99 ? -2.652 -4.922 -11.485 1.00 90.81 99 PRO A C 1
ATOM 807 O O . PRO A 1 99 ? -3.614 -4.467 -10.874 1.00 90.81 99 PRO A O 1
ATOM 810 N N . LYS A 1 100 ? -2.779 -6.007 -12.259 1.00 90.94 100 LYS A N 1
ATOM 811 C CA . LYS A 1 100 ? -4.067 -6.684 -12.514 1.00 90.94 100 LYS A CA 1
ATOM 812 C C . LYS A 1 100 ? -4.829 -7.124 -11.253 1.00 90.94 100 LYS A C 1
ATOM 814 O O . LYS A 1 100 ? -6.041 -7.321 -11.291 1.00 90.94 100 LYS A O 1
ATOM 819 N N . SER A 1 101 ? -4.140 -7.283 -10.122 1.00 89.94 101 SER A N 1
ATOM 820 C CA . SER A 1 101 ? -4.744 -7.702 -8.855 1.00 89.94 101 SER A CA 1
ATOM 821 C C . SER A 1 101 ? -5.234 -6.529 -7.999 1.00 89.94 101 SER A C 1
ATOM 823 O O . SER A 1 101 ? -5.907 -6.770 -6.997 1.00 89.94 101 SER A O 1
ATOM 825 N N . ILE A 1 102 ? -4.953 -5.278 -8.390 1.00 92.00 102 ILE A N 1
ATOM 826 C CA . ILE A 1 102 ? -5.386 -4.057 -7.691 1.00 92.00 102 ILE A CA 1
ATOM 827 C C . ILE A 1 102 ? -6.897 -4.080 -7.436 1.00 92.00 102 ILE A C 1
ATOM 829 O O . ILE A 1 102 ? -7.346 -3.890 -6.306 1.00 92.00 102 ILE A O 1
ATOM 833 N N . GLY A 1 103 ? -7.693 -4.332 -8.480 1.00 92.69 103 GLY A N 1
ATOM 834 C CA . GLY A 1 103 ? -9.153 -4.311 -8.379 1.00 92.69 103 GLY A CA 1
ATOM 835 C C . GLY A 1 103 ? -9.698 -5.347 -7.396 1.00 92.69 103 GLY A C 1
ATOM 836 O O . GLY A 1 103 ? -10.602 -5.037 -6.620 1.00 92.69 103 GLY A O 1
ATOM 837 N N . ASN A 1 104 ? -9.120 -6.551 -7.393 1.00 91.56 104 ASN A N 1
ATOM 838 C CA . ASN A 1 104 ? -9.490 -7.607 -6.453 1.00 91.56 104 ASN A CA 1
ATOM 839 C C . ASN A 1 104 ? -9.074 -7.232 -5.031 1.00 91.56 104 ASN A C 1
ATOM 841 O O . ASN A 1 104 ? -9.915 -7.252 -4.140 1.00 91.56 104 ASN A O 1
ATOM 845 N N . TYR A 1 105 ? -7.824 -6.798 -4.836 1.00 91.38 105 TYR A N 1
ATOM 846 C CA . TYR A 1 105 ? -7.310 -6.366 -3.536 1.00 91.38 105 TYR A CA 1
ATOM 847 C C . TYR A 1 105 ? -8.216 -5.314 -2.888 1.00 91.38 105 TYR A C 1
ATOM 849 O O . TYR A 1 105 ? -8.645 -5.475 -1.750 1.00 91.38 105 TYR A O 1
ATOM 857 N N . LEU A 1 106 ? -8.578 -4.265 -3.633 1.00 93.19 106 LEU A N 1
ATOM 858 C CA . LEU A 1 106 ? -9.405 -3.182 -3.104 1.00 93.19 106 LEU A CA 1
ATOM 859 C C . LEU A 1 106 ? -10.829 -3.632 -2.727 1.00 93.19 106 LEU A C 1
ATOM 861 O O . LEU A 1 106 ? -11.452 -3.008 -1.868 1.00 93.19 106 LEU A O 1
ATOM 865 N N . LYS A 1 107 ? -11.351 -4.697 -3.346 1.00 93.25 107 LYS A N 1
ATOM 866 C CA . LYS A 1 107 ? -12.708 -5.222 -3.110 1.00 93.25 107 LYS A CA 1
ATOM 867 C C . LYS A 1 107 ? -12.763 -6.340 -2.063 1.00 93.25 107 LYS A C 1
ATOM 869 O O . LYS A 1 107 ? -13.867 -6.694 -1.638 1.00 93.25 107 LYS A O 1
ATOM 874 N N . THR A 1 108 ? -11.621 -6.883 -1.654 1.00 90.88 108 THR A N 1
ATOM 875 C CA . THR A 1 108 ? -11.539 -7.959 -0.664 1.00 90.88 108 THR A CA 1
ATOM 876 C C . THR A 1 108 ? -11.770 -7.429 0.749 1.00 90.88 108 THR A C 1
ATOM 878 O O . THR A 1 108 ? -11.235 -6.394 1.140 1.00 90.88 108 THR A O 1
ATOM 881 N N . ASP A 1 109 ? -12.571 -8.158 1.524 1.00 91.94 109 ASP A N 1
ATOM 882 C CA . ASP A 1 109 ? -12.691 -7.972 2.970 1.00 91.94 109 ASP A CA 1
ATOM 883 C C . ASP A 1 109 ? -11.734 -8.942 3.671 1.00 91.94 109 ASP A C 1
ATOM 885 O O . ASP A 1 109 ? -12.060 -10.103 3.909 1.00 91.94 109 ASP A O 1
ATOM 889 N N . PHE A 1 110 ? -10.520 -8.471 3.951 1.00 88.38 110 PHE A N 1
ATOM 890 C CA . PHE A 1 110 ? -9.451 -9.288 4.538 1.00 88.38 110 PHE A CA 1
ATOM 891 C C . PHE A 1 110 ? -9.741 -9.734 5.977 1.00 88.38 110 PHE A C 1
ATOM 893 O O . PHE A 1 110 ? -9.175 -10.718 6.463 1.00 88.38 110 PHE A O 1
ATOM 900 N N . PHE A 1 111 ? -10.622 -9.013 6.666 1.00 89.44 111 PHE A N 1
ATOM 901 C CA . PHE A 1 111 ? -10.846 -9.169 8.099 1.00 89.44 111 PHE A CA 1
ATOM 902 C C . PHE A 1 111 ? -12.201 -9.809 8.420 1.00 89.44 111 PHE A C 1
ATOM 904 O O . PHE A 1 111 ? -12.395 -10.260 9.543 1.00 89.44 111 PHE A O 1
ATOM 911 N N . GLY A 1 112 ? -13.113 -9.901 7.446 1.00 90.00 112 GLY A N 1
ATOM 912 C CA . GLY A 1 112 ? -14.481 -10.385 7.664 1.00 90.00 112 GLY A CA 1
ATOM 913 C C . GLY A 1 112 ? -15.345 -9.382 8.435 1.00 90.00 112 GLY A C 1
ATOM 914 O O . GLY A 1 112 ? -16.318 -9.765 9.079 1.00 90.00 112 GLY A O 1
ATOM 915 N N . LEU A 1 113 ? -14.972 -8.099 8.409 1.00 91.25 113 LEU A N 1
ATOM 916 C CA . LEU A 1 113 ? -15.627 -7.026 9.166 1.00 91.25 113 LEU A CA 1
ATOM 917 C C . LEU A 1 113 ? -16.549 -6.166 8.288 1.00 91.25 113 LEU A C 1
ATOM 919 O O . LEU A 1 113 ? -17.104 -5.174 8.754 1.00 91.25 113 LEU A O 1
ATOM 923 N N . GLY A 1 114 ? -16.728 -6.516 7.014 1.00 92.69 114 GLY A N 1
ATOM 924 C CA . GLY A 1 114 ? -17.442 -5.705 6.027 1.00 92.69 114 GLY A CA 1
ATOM 925 C C . GLY A 1 114 ? -16.651 -4.481 5.555 1.00 92.69 114 GLY A C 1
ATOM 926 O O . GLY A 1 114 ? -17.203 -3.620 4.867 1.00 92.69 114 GLY A O 1
ATOM 927 N N . ILE A 1 115 ? -15.362 -4.386 5.901 1.00 92.88 115 ILE A N 1
ATOM 928 C CA . ILE A 1 115 ? -14.497 -3.257 5.547 1.00 92.88 115 ILE A CA 1
ATOM 929 C C . ILE A 1 115 ? -13.570 -3.673 4.423 1.00 92.88 115 ILE A C 1
ATOM 931 O O . ILE A 1 115 ? -12.725 -4.552 4.568 1.00 92.88 115 ILE A O 1
ATOM 935 N N . LYS A 1 116 ? -13.705 -2.974 3.304 1.00 94.12 116 LYS A N 1
ATOM 936 C CA . LYS A 1 116 ? -12.890 -3.182 2.113 1.00 94.12 116 LYS A CA 1
ATOM 937 C C . LYS A 1 116 ? -11.980 -1.978 1.922 1.00 94.12 116 LYS A C 1
ATOM 939 O O . LYS A 1 116 ? -12.456 -0.856 2.138 1.00 94.12 116 LYS A O 1
ATOM 944 N N . PRO A 1 117 ? -10.736 -2.156 1.445 1.00 93.75 117 PRO A N 1
ATOM 945 C CA . PRO A 1 117 ? -9.863 -1.026 1.176 1.00 93.75 117 PRO A CA 1
ATOM 946 C C . PRO A 1 117 ? -10.512 0.005 0.250 1.00 93.75 117 PRO A C 1
ATOM 948 O O . PRO A 1 117 ? -10.285 1.189 0.437 1.00 93.75 117 PRO A O 1
ATOM 951 N N . ILE A 1 118 ? -11.360 -0.387 -0.711 1.00 94.50 118 ILE A N 1
ATOM 952 C CA . ILE A 1 118 ? -12.058 0.550 -1.612 1.00 94.50 118 ILE A CA 1
ATOM 953 C C . ILE A 1 118 ? -12.989 1.537 -0.887 1.00 94.50 118 ILE A C 1
ATOM 955 O O . ILE A 1 118 ? -13.201 2.640 -1.385 1.00 94.50 118 ILE A O 1
ATOM 959 N N . ASN A 1 119 ? -13.491 1.188 0.300 1.00 93.94 119 ASN A N 1
ATOM 960 C CA . ASN A 1 119 ? -14.465 1.997 1.036 1.00 93.94 119 ASN A CA 1
ATOM 961 C C . ASN A 1 119 ? -13.818 3.010 1.995 1.00 93.94 119 ASN A C 1
ATOM 963 O O . ASN A 1 119 ? -14.491 3.943 2.429 1.00 93.94 119 ASN A O 1
ATOM 967 N N . VAL A 1 120 ? -12.532 2.844 2.321 1.00 93.75 120 VAL A N 1
ATOM 968 C CA . VAL A 1 120 ? -11.821 3.628 3.347 1.00 93.75 120 VAL A CA 1
ATOM 969 C C . VAL A 1 120 ? -10.692 4.433 2.700 1.00 93.75 120 VAL A C 1
ATOM 971 O O . VAL A 1 120 ? -9.999 3.873 1.854 1.00 93.75 120 VAL A O 1
ATOM 974 N N . PRO A 1 121 ? -10.451 5.709 3.049 1.00 94.06 121 PRO A N 1
ATOM 975 C CA . PRO A 1 121 ? -9.298 6.440 2.526 1.00 94.06 121 PRO A CA 1
ATOM 976 C C . PRO A 1 121 ? -7.982 5.730 2.890 1.00 94.06 121 PRO A C 1
ATOM 978 O O . PRO A 1 121 ? -7.814 5.286 4.022 1.00 94.06 121 PRO A O 1
ATOM 981 N N . LEU A 1 122 ? -7.047 5.624 1.941 1.00 94.19 122 LEU A N 1
ATOM 982 C CA . LEU A 1 122 ? -5.699 5.096 2.210 1.00 94.19 122 LEU A CA 1
ATOM 983 C C . LEU A 1 122 ? -4.715 6.240 2.414 1.00 94.19 122 LEU A C 1
ATOM 985 O O . LEU A 1 122 ? -4.827 7.261 1.736 1.00 94.19 122 LEU A O 1
ATOM 989 N N . SER A 1 123 ? -3.711 6.065 3.271 1.00 92.81 123 SER A N 1
ATOM 990 C CA . SER A 1 123 ? -2.595 7.025 3.316 1.00 92.81 123 SER A CA 1
ATOM 991 C C . SER A 1 123 ? -1.648 6.864 2.128 1.00 92.81 123 SER A C 1
ATOM 993 O O . SER A 1 123 ? -1.213 7.847 1.526 1.00 92.81 123 SER A O 1
ATOM 995 N N . ALA A 1 124 ? -1.347 5.619 1.765 1.00 93.88 124 ALA A N 1
ATOM 996 C CA . ALA A 1 124 ? -0.479 5.288 0.655 1.00 93.88 124 ALA A CA 1
ATOM 997 C C . ALA A 1 124 ? -0.875 3.954 0.023 1.00 93.88 124 ALA A C 1
ATOM 999 O O . ALA A 1 124 ? -1.537 3.122 0.645 1.00 93.88 124 ALA A O 1
ATOM 1000 N N . PHE A 1 125 ? -0.459 3.764 -1.223 1.00 94.12 125 PHE A N 1
ATOM 1001 C CA . PHE A 1 125 ? -0.619 2.513 -1.943 1.00 94.12 125 PHE A CA 1
ATOM 1002 C C . PHE A 1 125 ? 0.580 2.296 -2.861 1.00 94.12 125 PHE A C 1
ATOM 1004 O O . PHE A 1 125 ? 0.929 3.177 -3.648 1.00 94.12 125 PHE A O 1
ATOM 1011 N N . THR A 1 126 ? 1.203 1.132 -2.748 1.00 93.56 126 THR A N 1
ATOM 1012 C CA . THR A 1 126 ? 2.370 0.728 -3.525 1.00 93.56 126 THR A CA 1
ATOM 1013 C C . THR A 1 126 ? 1.958 -0.308 -4.564 1.00 93.56 126 THR A C 1
ATOM 1015 O O . THR A 1 126 ? 1.327 -1.318 -4.254 1.00 93.56 126 THR A O 1
ATOM 1018 N N . ILE A 1 127 ? 2.312 -0.053 -5.816 1.00 92.56 127 ILE A N 1
ATOM 1019 C CA . ILE A 1 127 ? 2.149 -0.984 -6.926 1.00 92.56 127 ILE A CA 1
ATOM 1020 C C . ILE A 1 127 ? 3.543 -1.456 -7.298 1.00 92.56 127 ILE A C 1
ATOM 1022 O O . ILE A 1 127 ? 4.299 -0.721 -7.929 1.00 92.56 127 ILE A O 1
ATOM 1026 N N . SER A 1 128 ? 3.874 -2.676 -6.913 1.00 90.25 128 SER A N 1
ATOM 1027 C CA . SER A 1 128 ? 5.105 -3.327 -7.330 1.00 90.25 128 SER A CA 1
ATOM 1028 C C . SER A 1 128 ? 4.833 -4.180 -8.553 1.00 90.25 128 SER A C 1
ATOM 1030 O O . SER A 1 128 ? 3.766 -4.781 -8.676 1.00 90.25 128 SER A O 1
ATOM 1032 N N . ALA A 1 129 ? 5.772 -4.215 -9.489 1.00 89.56 129 ALA A N 1
ATOM 1033 C CA . ALA A 1 129 ? 5.646 -5.061 -10.660 1.00 89.56 129 ALA A CA 1
ATOM 1034 C C . ALA A 1 129 ? 7.011 -5.503 -11.187 1.00 89.56 129 ALA A C 1
ATOM 1036 O O . ALA A 1 129 ? 7.995 -4.770 -11.100 1.00 89.56 129 ALA A O 1
ATOM 1037 N N . ASP A 1 130 ? 7.058 -6.708 -11.744 1.00 88.31 130 ASP A N 1
ATOM 1038 C CA . ASP A 1 130 ? 8.265 -7.295 -12.323 1.00 88.31 130 ASP A CA 1
ATOM 1039 C C . ASP A 1 130 ? 8.324 -6.978 -13.831 1.00 88.31 130 ASP A C 1
ATOM 1041 O O . ASP A 1 130 ? 7.379 -7.248 -14.586 1.00 88.31 130 ASP A O 1
ATOM 1045 N N . LEU A 1 131 ? 9.422 -6.356 -14.263 1.00 86.62 131 LEU A N 1
ATOM 1046 C CA . LEU A 1 131 ? 9.711 -6.004 -15.651 1.00 86.62 131 LEU A CA 1
ATOM 1047 C C . LEU A 1 131 ? 10.166 -7.211 -16.474 1.00 86.62 131 LEU A C 1
ATOM 1049 O O . LEU A 1 131 ? 10.046 -7.177 -17.696 1.00 86.62 131 LEU A O 1
ATOM 1053 N N . ASP A 1 132 ? 10.620 -8.294 -15.860 1.00 80.69 132 ASP A N 1
ATOM 1054 C CA . ASP A 1 132 ? 11.218 -9.427 -16.573 1.00 80.69 132 ASP A CA 1
ATOM 1055 C C . ASP A 1 132 ? 10.284 -10.616 -16.672 1.00 80.69 132 ASP A C 1
ATOM 1057 O O . ASP A 1 132 ? 10.393 -11.416 -17.604 1.00 80.69 132 ASP A O 1
ATOM 1061 N N . ALA A 1 133 ? 9.345 -10.716 -15.733 1.00 70.25 133 ALA A N 1
ATOM 1062 C CA . ALA A 1 133 ? 8.308 -11.725 -15.780 1.00 70.25 133 ALA A CA 1
ATOM 1063 C C . ALA A 1 133 ? 7.514 -11.643 -17.099 1.00 70.25 133 ALA A C 1
ATOM 1065 O O . ALA A 1 133 ? 7.322 -10.572 -17.700 1.00 70.25 133 ALA A O 1
ATOM 1066 N N . SER A 1 134 ? 7.051 -12.811 -17.553 1.00 66.50 134 SER A N 1
ATOM 1067 C CA . SER A 1 134 ? 6.147 -12.927 -18.699 1.00 66.50 134 SER A CA 1
ATOM 1068 C C . SER A 1 134 ? 4.909 -12.054 -18.477 1.00 66.50 134 SER A C 1
ATOM 1070 O O . SER A 1 134 ? 4.549 -11.774 -17.336 1.00 66.50 134 SER A O 1
ATOM 1072 N N . ALA A 1 135 ? 4.223 -11.631 -19.543 1.00 60.53 135 ALA A N 1
ATOM 1073 C CA . ALA A 1 135 ? 3.049 -10.753 -19.428 1.00 60.53 135 ALA A CA 1
ATOM 1074 C C . ALA A 1 135 ? 1.960 -11.294 -18.474 1.00 60.53 135 ALA A C 1
ATOM 1076 O O . ALA A 1 135 ? 1.190 -10.526 -17.907 1.00 60.53 135 ALA A O 1
ATOM 1077 N N . VAL A 1 136 ? 1.917 -12.614 -18.249 1.00 62.97 136 VAL A N 1
ATOM 1078 C CA . VAL A 1 136 ? 0.979 -13.242 -17.312 1.00 62.97 136 VAL A CA 1
ATOM 1079 C C . VAL A 1 136 ? 1.291 -12.876 -15.859 1.00 62.97 136 VAL A C 1
ATOM 1081 O O . VAL A 1 136 ? 0.358 -12.680 -15.084 1.00 62.97 136 VAL A O 1
ATOM 1084 N N . ASP A 1 137 ? 2.559 -12.751 -15.474 1.00 67.06 137 ASP A N 1
ATOM 1085 C CA . ASP A 1 137 ? 2.967 -12.528 -14.079 1.00 67.06 137 ASP A CA 1
ATOM 1086 C C . ASP A 1 137 ? 3.699 -11.207 -13.828 1.00 67.06 137 ASP A C 1
ATOM 1088 O O . ASP A 1 137 ? 3.837 -10.810 -12.671 1.00 67.06 137 ASP A O 1
ATOM 1092 N N . GLY A 1 138 ? 4.126 -10.528 -14.890 1.00 78.56 138 GLY A N 1
ATOM 1093 C CA . GLY A 1 138 ? 4.791 -9.232 -14.863 1.00 78.56 138 GLY A CA 1
ATOM 1094 C C . GLY A 1 138 ? 3.870 -8.066 -15.194 1.00 78.56 138 GLY A C 1
ATOM 1095 O O . GLY A 1 138 ? 2.649 -8.195 -15.289 1.00 78.56 138 GLY A O 1
ATOM 1096 N N . ILE A 1 139 ? 4.482 -6.900 -15.375 1.00 89.19 139 ILE A N 1
ATOM 1097 C CA . ILE A 1 139 ? 3.783 -5.713 -15.865 1.00 89.19 139 ILE A CA 1
ATOM 1098 C C . ILE A 1 139 ? 3.564 -5.790 -17.377 1.00 89.19 139 ILE A C 1
ATOM 1100 O O . ILE A 1 139 ? 4.490 -6.078 -18.143 1.00 89.19 139 ILE A O 1
ATOM 1104 N N . ASP A 1 140 ? 2.340 -5.489 -17.800 1.00 91.50 140 ASP A N 1
ATOM 1105 C CA . ASP A 1 140 ? 1.967 -5.346 -19.202 1.00 91.50 140 ASP A CA 1
ATOM 1106 C C . ASP A 1 140 ? 1.720 -3.862 -19.516 1.00 91.50 140 ASP A C 1
ATOM 1108 O O . ASP A 1 140 ? 0.849 -3.217 -18.929 1.00 91.50 140 ASP A O 1
ATOM 1112 N N . SER A 1 141 ? 2.493 -3.303 -20.452 1.00 91.31 141 SER A N 1
ATOM 1113 C CA . SER A 1 141 ? 2.357 -1.907 -20.882 1.00 91.31 141 SER A CA 1
ATOM 1114 C C . SER A 1 141 ? 0.992 -1.592 -21.500 1.00 91.31 141 SER A C 1
ATOM 1116 O O . SER A 1 141 ? 0.576 -0.437 -21.479 1.00 91.31 141 SER A O 1
ATOM 1118 N N . TRP A 1 142 ? 0.291 -2.590 -22.042 1.00 93.44 142 TRP A N 1
ATOM 1119 C CA . TRP A 1 142 ? -1.013 -2.407 -22.679 1.00 93.44 142 TRP A CA 1
ATOM 1120 C C . TRP A 1 142 ? -2.151 -2.313 -21.662 1.00 93.44 142 TRP A C 1
ATOM 1122 O O . TRP A 1 142 ? -3.118 -1.583 -21.887 1.00 93.44 142 TRP A O 1
ATOM 1132 N N . THR A 1 143 ? -2.044 -3.020 -20.533 1.00 93.81 143 THR A N 1
ATOM 1133 C CA . THR A 1 143 ? -3.118 -3.088 -19.531 1.00 93.81 143 THR A CA 1
ATOM 1134 C C . THR A 1 143 ? -2.842 -2.261 -18.287 1.00 93.81 143 THR A C 1
ATOM 1136 O O . THR A 1 143 ? -3.806 -1.846 -17.651 1.00 93.81 143 THR A O 1
ATOM 1139 N N . VAL A 1 144 ? -1.583 -1.940 -17.958 1.00 93.75 144 VAL A N 1
ATOM 1140 C CA . VAL A 1 144 ? -1.224 -1.312 -16.670 1.00 93.75 144 VAL A CA 1
ATOM 1141 C C . VAL A 1 144 ? -2.028 -0.044 -16.366 1.00 93.75 144 VAL A C 1
ATOM 1143 O O . VAL A 1 144 ? -2.454 0.166 -15.233 1.00 93.75 144 VAL A O 1
ATOM 1146 N N . ALA A 1 145 ? -2.305 0.792 -17.368 1.00 94.25 145 ALA A N 1
ATOM 1147 C CA . ALA A 1 145 ? -3.115 1.991 -17.166 1.00 94.25 145 ALA A CA 1
ATOM 1148 C C . ALA A 1 145 ? -4.561 1.655 -16.754 1.00 94.25 145 ALA A C 1
ATOM 1150 O O . ALA A 1 145 ? -5.121 2.316 -15.879 1.00 94.25 145 ALA A O 1
ATOM 1151 N N . ASN A 1 146 ? -5.151 0.614 -17.353 1.00 95.56 146 ASN A N 1
ATOM 1152 C CA . ASN A 1 146 ? -6.475 0.109 -16.990 1.00 95.56 146 ASN A CA 1
ATOM 1153 C C . ASN A 1 146 ? -6.458 -0.599 -15.633 1.00 95.56 146 ASN A C 1
ATOM 1155 O O . ASN A 1 146 ? -7.356 -0.376 -14.826 1.00 95.56 146 ASN A O 1
ATOM 1159 N N . ASP A 1 147 ? -5.424 -1.388 -15.359 1.00 94.75 147 ASP A N 1
ATOM 1160 C CA . ASP A 1 147 ? -5.258 -2.110 -14.098 1.00 94.75 147 ASP A CA 1
ATOM 1161 C C . ASP A 1 147 ? -5.151 -1.154 -12.897 1.00 94.75 147 ASP A C 1
ATOM 1163 O O . ASP A 1 147 ? -5.619 -1.466 -11.802 1.00 94.75 147 ASP A O 1
ATOM 1167 N N . CYS A 1 148 ? -4.607 0.048 -13.110 1.00 95.19 148 CYS A N 1
ATOM 1168 C CA . CYS A 1 148 ? -4.521 1.109 -12.106 1.00 95.19 148 CYS A CA 1
ATOM 1169 C C . CYS A 1 148 ? -5.819 1.922 -11.924 1.00 95.19 148 CYS A C 1
ATOM 1171 O O . CYS A 1 148 ? -5.938 2.644 -10.927 1.00 95.19 148 CYS A O 1
ATOM 1173 N N . LYS A 1 149 ? -6.808 1.820 -12.829 1.00 95.62 149 LYS A N 1
ATOM 1174 C CA . LYS A 1 149 ? -8.076 2.577 -12.733 1.00 95.62 149 LYS A CA 1
ATOM 1175 C C . LYS A 1 149 ? -8.786 2.432 -11.385 1.00 95.62 149 LYS A C 1
ATOM 1177 O O . LYS A 1 149 ? -9.189 3.462 -10.854 1.00 95.62 149 LYS A O 1
ATOM 1182 N N . PRO A 1 150 ? -8.889 1.239 -10.764 1.00 95.56 150 PRO A N 1
ATOM 1183 C CA . PRO A 1 150 ? -9.595 1.096 -9.493 1.00 95.56 150 PRO A CA 1
ATOM 1184 C C . PRO A 1 150 ? -9.010 1.945 -8.352 1.00 95.56 150 PRO A C 1
ATOM 1186 O O . PRO A 1 150 ? -9.758 2.390 -7.485 1.00 95.56 150 PRO A O 1
ATOM 1189 N N . VAL A 1 151 ? -7.695 2.206 -8.348 1.00 93.62 151 VAL A N 1
ATOM 1190 C CA . VAL A 1 151 ? -7.075 3.133 -7.379 1.00 93.62 151 VAL A CA 1
ATOM 1191 C C . VAL A 1 151 ? -7.460 4.569 -7.713 1.00 93.62 151 VAL A C 1
ATOM 1193 O O . VAL A 1 151 ? -7.834 5.331 -6.824 1.00 93.62 151 VAL A O 1
ATOM 1196 N N . LEU A 1 152 ? -7.404 4.934 -8.996 1.00 93.94 152 LEU A N 1
ATOM 1197 C CA . LEU A 1 152 ? -7.726 6.277 -9.477 1.00 93.94 152 LEU A CA 1
ATOM 1198 C C . LEU A 1 152 ? -9.199 6.641 -9.283 1.00 93.94 152 LEU A C 1
ATOM 1200 O O . LEU A 1 152 ? -9.504 7.792 -9.000 1.00 93.94 152 LEU A O 1
ATOM 1204 N N . GLU A 1 153 ? -10.121 5.699 -9.428 1.00 93.56 153 GLU A N 1
ATOM 1205 C CA . GLU A 1 153 ? -11.572 5.931 -9.390 1.00 93.56 153 GLU A CA 1
ATOM 1206 C C . GLU A 1 153 ? -12.157 5.913 -7.973 1.00 93.56 153 GLU A C 1
ATOM 1208 O O . GLU A 1 153 ? -13.352 6.128 -7.781 1.00 93.56 153 GLU A O 1
ATOM 1213 N N . LYS A 1 154 ? -11.319 5.707 -6.957 1.00 90.75 154 LYS A N 1
ATOM 1214 C CA . LYS A 1 154 ? -11.763 5.631 -5.572 1.00 90.75 154 LYS A CA 1
ATOM 1215 C C . LYS A 1 154 ? -12.362 6.956 -5.083 1.00 90.75 154 LYS A C 1
ATOM 1217 O O . LYS A 1 154 ? -11.661 7.959 -4.942 1.00 90.75 154 LYS A O 1
ATOM 1222 N N . ALA A 1 155 ? -13.661 6.932 -4.785 1.00 75.06 155 ALA A N 1
ATOM 1223 C CA . ALA A 1 155 ? -14.437 8.116 -4.416 1.00 75.06 155 ALA A CA 1
ATOM 1224 C C . ALA A 1 155 ? -14.035 8.712 -3.054 1.00 75.06 155 ALA A C 1
ATOM 1226 O O . ALA A 1 155 ? -13.891 9.923 -2.932 1.00 75.06 155 ALA A O 1
ATOM 1227 N N . ASN A 1 156 ? -13.775 7.868 -2.050 1.00 82.75 156 ASN A N 1
ATOM 1228 C CA . ASN A 1 156 ? -13.522 8.299 -0.666 1.00 82.75 156 ASN A CA 1
ATOM 1229 C C . ASN A 1 156 ? -12.051 8.651 -0.385 1.00 82.75 156 ASN A C 1
ATOM 1231 O O . ASN A 1 156 ? -11.605 8.600 0.756 1.00 82.75 156 ASN A O 1
ATOM 1235 N N . GLN A 1 157 ? -11.247 8.933 -1.407 1.00 93.12 157 GLN A N 1
ATOM 1236 C CA . GLN A 1 157 ? -9.811 9.125 -1.230 1.00 93.12 157 GLN A CA 1
ATOM 1237 C C . GLN A 1 157 ? -9.471 10.596 -0.950 1.00 93.12 157 GLN A C 1
ATOM 1239 O O . GLN A 1 157 ? -9.796 11.481 -1.740 1.00 93.12 157 GLN A O 1
ATOM 1244 N N . ASN A 1 158 ? -8.740 10.862 0.139 1.00 93.69 158 ASN A N 1
ATOM 1245 C CA . ASN A 1 158 ? -8.115 12.167 0.357 1.00 93.69 158 ASN A CA 1
ATOM 1246 C C . ASN A 1 158 ? -6.857 12.273 -0.510 1.00 93.69 158 ASN A C 1
ATOM 1248 O O . ASN A 1 158 ? -5.754 11.939 -0.077 1.00 93.69 158 ASN A O 1
ATOM 1252 N N . TRP A 1 159 ? -7.037 12.704 -1.755 1.00 93.75 159 TRP A N 1
ATOM 1253 C CA . TRP A 1 159 ? -5.970 12.738 -2.749 1.00 93.75 159 TRP A CA 1
ATOM 1254 C C . TRP A 1 159 ? -4.783 13.616 -2.340 1.00 93.75 159 TRP A C 1
ATOM 1256 O O . TRP A 1 159 ? -3.657 13.208 -2.569 1.00 93.75 159 TRP A O 1
ATOM 1266 N N . LYS A 1 160 ? -4.994 14.744 -1.649 1.00 93.94 160 LYS A N 1
ATOM 1267 C CA . LYS A 1 160 ? -3.902 15.648 -1.229 1.00 93.94 160 LYS A CA 1
ATOM 1268 C C . LYS A 1 160 ? -2.923 15.017 -0.233 1.00 93.94 160 LYS A C 1
ATOM 1270 O O . LYS A 1 160 ? -1.750 15.372 -0.211 1.00 93.94 160 LYS A O 1
ATOM 1275 N N . ALA A 1 161 ? -3.412 14.109 0.610 1.00 92.44 161 ALA A N 1
ATOM 1276 C CA . ALA A 1 161 ? -2.592 13.387 1.583 1.00 92.44 161 ALA A CA 1
ATOM 1277 C C . ALA A 1 161 ? -2.116 12.019 1.062 1.00 92.44 161 ALA A C 1
ATOM 1279 O O . ALA A 1 161 ? -1.240 11.401 1.667 1.00 92.44 161 ALA A O 1
ATOM 1280 N N . PHE A 1 162 ? -2.693 11.549 -0.047 1.00 95.19 162 PHE A N 1
ATOM 1281 C CA . PHE A 1 162 ? -2.446 10.227 -0.602 1.00 95.19 162 PHE A CA 1
ATOM 1282 C C . PHE A 1 162 ? -1.100 10.142 -1.322 1.00 95.19 162 PHE A C 1
ATOM 1284 O O . PHE A 1 162 ? -0.721 11.035 -2.087 1.00 95.19 162 PHE A O 1
ATOM 1291 N N . ARG A 1 163 ? -0.403 9.022 -1.117 1.00 95.25 163 ARG A N 1
ATOM 1292 C CA . ARG A 1 163 ? 0.839 8.688 -1.821 1.00 95.25 163 ARG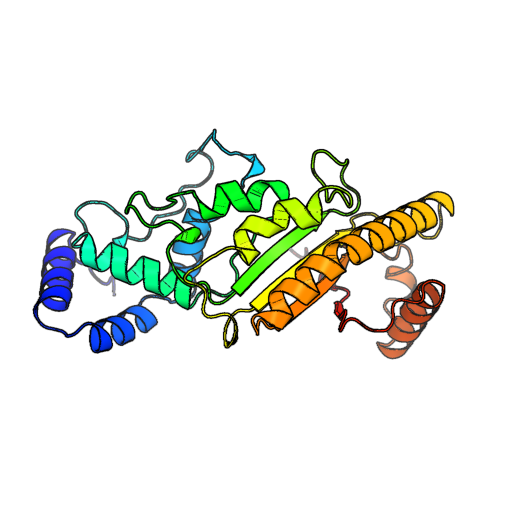 A CA 1
ATOM 1293 C C . ARG A 1 163 ? 0.652 7.452 -2.690 1.00 95.25 163 ARG A C 1
ATOM 1295 O O . ARG A 1 163 ? 0.343 6.380 -2.177 1.00 95.25 163 ARG A O 1
ATOM 1302 N N . LEU A 1 164 ? 0.884 7.591 -3.988 1.00 95.50 164 LEU A N 1
ATOM 1303 C CA . LEU A 1 164 ? 0.929 6.466 -4.914 1.00 95.50 164 LEU A CA 1
ATOM 1304 C C . LEU A 1 164 ? 2.388 6.147 -5.231 1.00 95.50 164 LEU A C 1
ATOM 1306 O O . LEU A 1 164 ? 3.065 6.937 -5.887 1.00 95.50 164 LEU A O 1
ATOM 1310 N N . ASN A 1 165 ? 2.867 4.994 -4.781 1.00 94.94 165 ASN A N 1
ATOM 1311 C CA . ASN A 1 165 ? 4.206 4.519 -5.104 1.00 94.94 165 ASN A CA 1
ATOM 1312 C C . ASN A 1 165 ? 4.098 3.450 -6.190 1.00 94.94 165 ASN A C 1
ATOM 1314 O O . ASN A 1 165 ? 3.238 2.576 -6.117 1.00 94.94 165 ASN A O 1
ATOM 1318 N N . ILE A 1 166 ? 4.964 3.501 -7.192 1.00 93.19 166 ILE A N 1
ATOM 1319 C CA . ILE A 1 166 ? 5.059 2.476 -8.227 1.00 93.19 166 ILE A CA 1
ATOM 1320 C C . ILE A 1 166 ? 6.499 1.989 -8.249 1.00 93.19 166 ILE A C 1
ATOM 1322 O O . ILE A 1 166 ? 7.398 2.771 -8.546 1.00 93.19 166 ILE A O 1
ATOM 1326 N N . THR A 1 167 ? 6.716 0.716 -7.945 1.00 91.81 167 THR A N 1
ATOM 1327 C CA . THR A 1 167 ? 8.040 0.098 -7.924 1.00 91.81 167 THR A CA 1
ATOM 1328 C C . THR A 1 167 ? 8.143 -0.890 -9.076 1.00 91.81 167 THR A C 1
ATOM 1330 O O . THR A 1 167 ? 7.461 -1.912 -9.118 1.00 91.81 167 THR A O 1
ATOM 1333 N N . LEU A 1 168 ? 8.994 -0.578 -10.045 1.00 89.69 168 LEU A N 1
ATOM 1334 C CA . LEU A 1 168 ? 9.297 -1.449 -11.170 1.00 89.69 168 LEU A CA 1
ATOM 1335 C C . LEU A 1 168 ? 10.576 -2.206 -10.854 1.00 89.69 168 LEU A C 1
ATOM 1337 O O . LEU A 1 168 ? 11.634 -1.608 -10.709 1.00 89.69 168 LEU A O 1
ATOM 1341 N N . THR A 1 169 ? 10.475 -3.518 -10.742 1.00 87.25 169 THR A N 1
ATOM 1342 C CA . THR A 1 169 ? 11.587 -4.378 -10.348 1.00 87.25 169 THR A CA 1
ATOM 1343 C C . THR A 1 169 ? 12.104 -5.165 -11.541 1.00 87.25 169 THR A C 1
ATOM 1345 O O . THR A 1 169 ? 11.318 -5.584 -12.386 1.00 87.25 169 THR A O 1
ATOM 1348 N N . SER A 1 170 ? 13.415 -5.370 -11.624 1.00 82.19 170 SER A N 1
ATOM 1349 C CA . SER A 1 170 ? 14.037 -6.239 -12.625 1.00 82.19 170 SER A CA 1
ATOM 1350 C C . SER A 1 170 ? 15.093 -7.147 -11.977 1.00 82.19 170 SER A C 1
ATOM 1352 O O . SER A 1 170 ? 16.021 -6.701 -11.306 1.00 82.19 170 SER A O 1
ATOM 1354 N N . ARG A 1 171 ? 14.922 -8.453 -12.147 1.00 72.31 171 ARG A N 1
ATOM 1355 C CA . ARG A 1 171 ? 15.873 -9.545 -11.914 1.00 72.31 171 ARG A CA 1
ATOM 1356 C C . ARG A 1 171 ? 16.809 -9.803 -13.092 1.00 72.31 171 ARG A C 1
ATOM 1358 O O . ARG A 1 171 ? 17.687 -10.654 -12.965 1.00 72.31 171 ARG A O 1
ATOM 1365 N N . ILE A 1 172 ? 16.651 -9.133 -14.238 1.00 63.97 172 ILE A N 1
ATOM 1366 C CA . ILE A 1 172 ? 17.736 -9.011 -15.211 1.00 63.97 172 ILE A CA 1
ATOM 1367 C C . ILE A 1 172 ? 18.794 -8.201 -14.473 1.00 63.97 172 ILE A C 1
ATOM 1369 O O . ILE A 1 172 ? 18.850 -6.975 -14.540 1.00 63.97 172 ILE A O 1
ATOM 1373 N N . GLY A 1 173 ? 19.592 -8.918 -13.679 1.00 55.78 173 GLY A N 1
ATOM 1374 C CA . GLY A 1 173 ? 20.762 -8.378 -13.033 1.00 55.78 173 GLY A CA 1
ATOM 1375 C C . GLY A 1 173 ? 21.618 -7.723 -14.096 1.00 55.78 173 GLY A C 1
ATOM 1376 O O . GLY A 1 173 ? 21.440 -7.940 -15.300 1.00 55.78 173 GLY A O 1
ATOM 1377 N N . PHE A 1 174 ? 22.578 -6.930 -13.658 1.00 50.25 174 PHE A N 1
ATOM 1378 C CA . PHE A 1 174 ? 23.551 -6.283 -14.523 1.00 50.25 174 PHE A CA 1
ATOM 1379 C C . PHE A 1 174 ? 24.488 -7.305 -15.239 1.00 50.25 174 PHE A C 1
ATOM 1381 O O . PHE A 1 174 ? 25.697 -7.109 -15.334 1.00 50.25 174 PHE A O 1
ATOM 1388 N N . PHE A 1 175 ? 23.958 -8.383 -15.830 1.00 47.78 175 PHE A N 1
ATOM 1389 C CA . PHE A 1 175 ? 24.537 -9.184 -16.901 1.00 47.78 175 PHE A CA 1
ATOM 1390 C C . PHE A 1 175 ? 24.588 -8.362 -18.204 1.00 47.78 175 PHE A C 1
ATOM 1392 O O . PHE A 1 175 ? 24.192 -8.830 -19.269 1.00 47.78 175 PHE A O 1
ATOM 1399 N N . PHE A 1 176 ? 25.140 -7.144 -18.133 1.00 48.12 176 PHE A N 1
ATOM 1400 C CA . PHE A 1 176 ? 25.427 -6.241 -19.260 1.00 48.12 176 PHE A CA 1
ATOM 1401 C C . PHE A 1 176 ? 26.361 -6.867 -20.310 1.00 48.12 176 PHE A C 1
ATOM 1403 O O . PHE A 1 176 ? 26.648 -6.261 -21.336 1.00 48.12 176 PHE A O 1
ATOM 1410 N N . TRP A 1 177 ? 26.844 -8.083 -20.061 1.00 46.50 177 TRP A N 1
ATOM 1411 C CA . TRP A 1 177 ? 27.966 -8.685 -20.763 1.00 46.50 177 TRP A CA 1
ATOM 1412 C C . TRP A 1 177 ? 27.584 -9.852 -21.675 1.00 46.50 177 TRP A C 1
ATOM 1414 O O . TRP A 1 177 ? 28.466 -10.348 -22.366 1.00 46.50 177 TRP A O 1
ATOM 1424 N N . ARG A 1 178 ? 26.331 -10.344 -21.669 1.00 48.81 178 ARG A N 1
ATOM 1425 C CA . ARG A 1 178 ? 25.995 -11.568 -22.430 1.00 48.81 178 ARG A CA 1
ATOM 1426 C C . ARG A 1 178 ? 25.161 -11.372 -23.693 1.00 48.81 178 ARG A C 1
ATOM 1428 O O . ARG A 1 178 ? 25.373 -12.149 -24.613 1.00 48.81 178 ARG A O 1
ATOM 1435 N N . THR A 1 179 ? 24.321 -10.342 -23.806 1.00 58.69 179 THR A N 1
ATOM 1436 C CA . THR A 1 179 ? 23.571 -10.065 -25.050 1.00 58.69 179 THR A CA 1
ATOM 1437 C C . THR A 1 179 ? 23.044 -8.620 -25.083 1.00 58.69 179 THR A C 1
ATOM 1439 O O . THR A 1 179 ? 22.213 -8.266 -24.241 1.00 58.69 179 THR A O 1
ATOM 1442 N N . PRO A 1 180 ? 23.459 -7.781 -26.055 1.00 66.75 180 PRO A N 1
ATOM 1443 C CA . PRO A 1 180 ? 22.857 -6.461 -26.305 1.00 66.75 180 PRO A CA 1
ATOM 1444 C C . PRO A 1 180 ? 21.320 -6.500 -26.376 1.00 66.75 180 PRO A C 1
ATOM 1446 O O . PRO A 1 180 ? 20.644 -5.616 -25.850 1.00 66.75 180 PRO A O 1
ATOM 1449 N N . ASP A 1 181 ? 20.777 -7.594 -26.910 1.00 72.12 181 ASP A N 1
ATOM 1450 C CA . ASP A 1 181 ? 19.343 -7.833 -27.079 1.00 72.12 181 ASP A CA 1
ATOM 1451 C C . ASP A 1 181 ? 18.544 -7.779 -25.766 1.00 72.12 181 ASP A C 1
ATOM 1453 O O . ASP A 1 181 ? 17.389 -7.354 -25.757 1.00 72.12 181 ASP A O 1
ATOM 1457 N N . HIS A 1 182 ? 19.125 -8.195 -24.633 1.00 70.69 182 HIS A N 1
ATOM 1458 C CA . HIS A 1 182 ? 18.417 -8.172 -23.348 1.00 70.69 182 HIS A CA 1
ATOM 1459 C C . HIS A 1 182 ? 18.275 -6.757 -22.794 1.00 70.69 182 HIS A C 1
ATOM 1461 O O . HIS A 1 182 ? 17.203 -6.409 -22.296 1.00 70.69 182 HIS A O 1
ATOM 1467 N N . VAL A 1 183 ? 19.329 -5.944 -22.915 1.00 71.00 183 VAL A N 1
ATOM 1468 C CA . VAL A 1 183 ? 19.297 -4.531 -22.516 1.00 71.00 183 VAL A CA 1
ATOM 1469 C C . VAL A 1 183 ? 18.289 -3.796 -23.385 1.00 71.00 183 VAL A C 1
ATOM 1471 O O . VAL A 1 183 ? 17.397 -3.140 -22.859 1.00 71.00 183 VAL A O 1
ATOM 1474 N N . GLU A 1 184 ? 18.352 -3.985 -24.704 1.00 76.12 184 GLU A N 1
ATOM 1475 C CA . GLU A 1 184 ? 17.415 -3.350 -25.627 1.00 76.12 184 GLU A CA 1
ATOM 1476 C C . GLU A 1 184 ? 15.962 -3.754 -25.338 1.00 76.12 184 GLU A C 1
ATOM 1478 O O . GLU A 1 184 ? 15.078 -2.894 -25.275 1.00 76.12 184 GLU A O 1
ATOM 1483 N N . ARG A 1 185 ? 15.696 -5.046 -25.099 1.00 80.19 185 ARG A N 1
ATOM 1484 C CA . ARG A 1 185 ? 14.355 -5.534 -24.750 1.00 80.19 185 ARG A CA 1
ATOM 1485 C C . ARG A 1 185 ? 13.850 -4.931 -23.440 1.00 80.19 185 ARG A C 1
ATOM 1487 O O . ARG A 1 185 ? 12.690 -4.518 -23.382 1.00 80.19 185 ARG A O 1
ATOM 1494 N N . LEU A 1 186 ? 14.692 -4.870 -22.407 1.00 79.56 186 LEU A N 1
ATOM 1495 C CA . LEU A 1 186 ? 14.330 -4.283 -21.116 1.00 79.56 186 LEU A CA 1
ATOM 1496 C C . LEU A 1 186 ? 14.082 -2.778 -21.245 1.00 79.56 186 LEU A C 1
ATOM 1498 O O . LEU A 1 1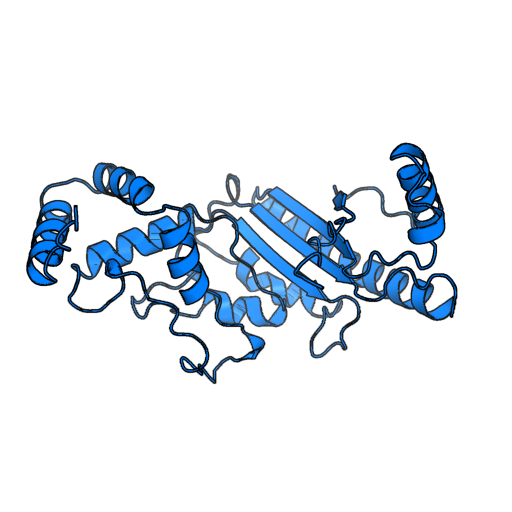86 ? 13.056 -2.301 -20.771 1.00 79.56 186 LEU A O 1
ATOM 1502 N N . THR A 1 187 ? 14.950 -2.039 -21.940 1.00 80.00 187 THR A N 1
ATOM 1503 C CA . THR A 1 187 ? 14.768 -0.604 -22.201 1.00 80.00 187 THR A CA 1
ATOM 1504 C C . THR A 1 187 ? 13.478 -0.343 -22.974 1.00 80.00 187 THR A C 1
ATOM 1506 O O . THR A 1 187 ? 12.704 0.530 -22.583 1.00 80.00 187 THR A O 1
ATOM 1509 N N . LYS A 1 188 ? 13.189 -1.128 -24.023 1.00 84.69 188 LYS A N 1
ATOM 1510 C CA . LYS A 1 188 ? 11.930 -1.037 -24.784 1.00 84.69 188 LYS A CA 1
ATOM 1511 C C . LYS A 1 188 ? 10.714 -1.290 -23.893 1.00 84.69 188 LYS A C 1
ATOM 1513 O O . LYS A 1 188 ? 9.759 -0.515 -23.935 1.00 84.69 188 LYS A O 1
ATOM 1518 N N . LYS A 1 189 ? 10.750 -2.338 -23.061 1.00 86.06 189 LYS A N 1
ATOM 1519 C CA . LYS A 1 189 ? 9.653 -2.660 -22.137 1.00 86.06 189 LYS A CA 1
ATOM 1520 C C . LYS A 1 189 ? 9.478 -1.581 -21.069 1.00 86.06 189 LYS A C 1
ATOM 1522 O O . LYS A 1 189 ? 8.356 -1.135 -20.853 1.00 86.06 189 LYS A O 1
ATOM 1527 N N . LEU A 1 190 ? 10.563 -1.114 -20.453 1.00 86.88 190 LEU A N 1
ATOM 1528 C CA . LEU A 1 190 ? 10.539 -0.030 -19.474 1.00 86.88 190 LEU A CA 1
ATOM 1529 C C . LEU A 1 190 ? 9.945 1.244 -20.085 1.00 86.88 190 LEU A C 1
ATOM 1531 O O . LEU A 1 190 ? 9.043 1.833 -19.498 1.00 86.88 190 LEU A O 1
ATOM 1535 N N . LEU A 1 191 ? 10.384 1.637 -21.284 1.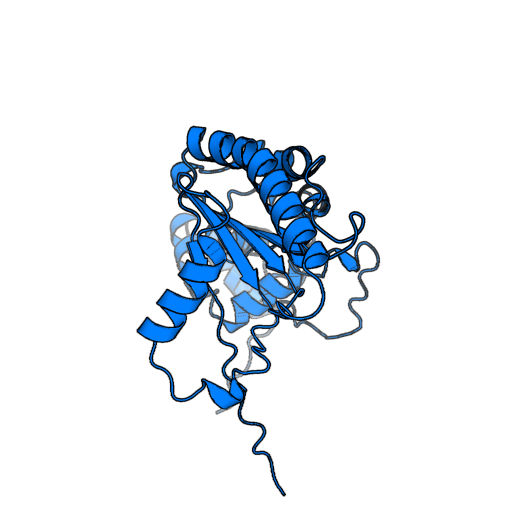00 85.75 191 LEU A N 1
ATOM 1536 C CA . LEU A 1 191 ? 9.860 2.815 -21.976 1.00 85.75 191 LEU A CA 1
ATOM 1537 C C . LEU A 1 191 ? 8.359 2.688 -22.272 1.00 85.75 191 LEU A C 1
ATOM 1539 O O . LEU A 1 191 ? 7.606 3.638 -22.046 1.00 85.75 191 LEU A O 1
ATOM 1543 N N . ALA A 1 192 ? 7.912 1.520 -22.739 1.00 89.25 192 ALA A N 1
ATOM 1544 C CA . ALA A 1 192 ? 6.498 1.250 -22.987 1.00 89.25 192 ALA A CA 1
ATOM 1545 C C . ALA A 1 192 ? 5.669 1.335 -21.692 1.00 89.25 192 ALA A C 1
ATOM 1547 O O . ALA A 1 192 ? 4.629 1.995 -21.657 1.00 89.25 192 ALA A O 1
ATOM 1548 N N . VAL A 1 193 ? 6.158 0.735 -20.604 1.00 90.75 193 VAL A N 1
ATOM 1549 C CA . VAL A 1 193 ? 5.509 0.765 -19.286 1.00 90.75 193 VAL A CA 1
ATOM 1550 C C . VAL A 1 193 ? 5.442 2.187 -18.730 1.00 90.75 193 VAL A C 1
ATOM 1552 O O . VAL A 1 193 ? 4.371 2.627 -18.321 1.00 90.75 193 VAL A O 1
ATOM 1555 N N . LEU A 1 194 ? 6.544 2.941 -18.757 1.00 89.69 194 LEU A N 1
ATOM 1556 C CA . LEU A 1 194 ? 6.577 4.331 -18.292 1.00 89.69 194 LEU A CA 1
ATOM 1557 C C . LEU A 1 194 ? 5.643 5.225 -19.116 1.00 89.69 194 LEU A C 1
ATOM 1559 O O . LEU A 1 194 ? 4.963 6.088 -18.559 1.00 89.69 194 LEU A O 1
ATOM 1563 N N . SER A 1 195 ? 5.552 4.988 -20.426 1.00 89.56 195 SER A N 1
ATOM 1564 C CA . SER A 1 195 ? 4.627 5.710 -21.304 1.00 89.56 195 SER A CA 1
ATOM 1565 C C . SER A 1 195 ? 3.167 5.464 -20.918 1.00 89.56 195 SER A C 1
ATOM 1567 O O . SER A 1 195 ? 2.386 6.413 -20.848 1.00 89.56 195 SER A O 1
ATOM 1569 N N . ALA A 1 196 ? 2.801 4.221 -20.597 1.00 91.56 196 ALA A N 1
ATOM 1570 C CA . ALA A 1 196 ? 1.464 3.892 -20.110 1.00 91.56 196 ALA A CA 1
ATOM 1571 C C . ALA A 1 196 ? 1.197 4.466 -18.703 1.00 91.56 196 ALA A C 1
ATOM 1573 O O . ALA A 1 196 ? 0.142 5.056 -18.451 1.00 91.56 196 ALA A O 1
ATOM 1574 N N . LEU A 1 197 ? 2.175 4.371 -17.796 1.00 92.25 197 LEU A N 1
ATOM 1575 C CA . LEU A 1 197 ? 2.089 4.915 -16.437 1.00 92.25 197 LEU A CA 1
ATOM 1576 C C . LEU A 1 197 ? 1.997 6.441 -16.400 1.00 92.25 197 LEU A C 1
ATOM 1578 O O . LEU A 1 197 ? 1.396 6.985 -15.477 1.00 92.25 197 LEU A O 1
ATOM 1582 N N . LYS A 1 198 ? 2.507 7.150 -17.412 1.00 91.75 198 LYS A N 1
ATOM 1583 C CA . LYS A 1 198 ? 2.371 8.610 -17.528 1.00 91.75 198 LYS A CA 1
ATOM 1584 C C . LYS A 1 198 ? 0.913 9.069 -17.439 1.00 91.75 198 LYS A C 1
ATOM 1586 O O . LYS A 1 198 ? 0.638 10.122 -16.865 1.00 91.75 198 LYS A O 1
ATOM 1591 N N . LEU A 1 199 ? -0.026 8.288 -17.980 1.00 91.56 199 LEU A N 1
ATOM 1592 C CA . LEU A 1 199 ? -1.460 8.581 -17.881 1.00 91.56 199 LEU A CA 1
ATOM 1593 C C . LEU A 1 199 ? -1.968 8.429 -16.442 1.00 91.56 199 LEU A C 1
ATOM 1595 O O . LEU A 1 199 ? -2.722 9.276 -15.965 1.00 91.56 199 LEU A O 1
ATOM 1599 N N . VAL A 1 200 ? -1.509 7.389 -15.743 1.00 93.19 200 VAL A N 1
ATOM 1600 C CA . VAL A 1 200 ? -1.844 7.118 -14.337 1.00 93.19 200 VAL A CA 1
ATOM 1601 C C . VAL A 1 200 ? -1.310 8.228 -13.433 1.00 93.19 200 VAL A C 1
ATOM 1603 O O . VAL A 1 200 ? -2.061 8.766 -12.623 1.00 93.19 200 VAL A O 1
ATOM 1606 N N . VAL A 1 201 ? -0.044 8.615 -13.620 1.00 93.31 201 VAL A N 1
ATOM 1607 C CA . VAL A 1 201 ? 0.618 9.685 -12.858 1.00 93.31 201 VAL A CA 1
ATOM 1608 C C . VAL A 1 201 ? -0.140 10.996 -13.019 1.00 93.31 201 VAL A C 1
ATOM 1610 O O . VAL A 1 201 ? -0.608 11.554 -12.031 1.00 93.31 201 VAL A O 1
ATOM 1613 N N . ARG A 1 202 ? -0.383 11.429 -14.263 1.00 93.75 202 ARG A N 1
ATOM 1614 C CA . ARG A 1 202 ? -1.129 12.665 -14.542 1.00 93.75 202 ARG A CA 1
ATOM 1615 C C . ARG A 1 202 ? -2.531 12.649 -13.938 1.00 93.75 202 ARG A C 1
ATOM 1617 O O . ARG A 1 202 ? -2.990 13.668 -13.429 1.00 93.75 202 ARG A O 1
ATOM 1624 N N . ALA A 1 203 ? -3.225 11.512 -14.000 1.00 94.75 203 ALA A N 1
ATOM 1625 C CA . ALA A 1 203 ? -4.558 11.378 -13.422 1.00 94.75 203 ALA A CA 1
ATOM 1626 C C . ALA A 1 203 ? -4.540 11.493 -11.889 1.00 94.75 203 ALA A C 1
ATOM 1628 O O . ALA A 1 203 ? -5.409 12.158 -11.327 1.00 94.75 203 ALA A O 1
ATOM 1629 N N . ALA A 1 204 ? -3.557 10.887 -11.219 1.00 94.19 204 ALA A N 1
ATOM 1630 C CA . ALA A 1 204 ? -3.397 10.964 -9.768 1.00 94.19 204 ALA A CA 1
ATOM 1631 C C . ALA A 1 204 ? -2.961 12.368 -9.305 1.00 94.19 204 ALA A C 1
ATOM 1633 O O . ALA A 1 204 ? -3.560 12.928 -8.384 1.00 94.19 204 ALA A O 1
ATOM 1634 N N . GLU A 1 205 ? -1.982 12.976 -9.977 1.00 93.81 205 GLU A N 1
ATOM 1635 C CA . GLU A 1 205 ? -1.489 14.327 -9.678 1.00 93.81 205 GLU A CA 1
ATOM 1636 C C . GLU A 1 205 ? -2.562 15.393 -9.905 1.00 93.81 205 GLU A C 1
ATOM 1638 O O . GLU A 1 205 ? -2.719 16.290 -9.080 1.00 93.81 205 GLU A O 1
ATOM 1643 N N . LYS A 1 206 ? -3.385 15.261 -10.959 1.00 95.88 206 LYS A N 1
ATOM 1644 C CA . LYS A 1 206 ? -4.537 16.151 -11.190 1.00 95.88 206 LYS A CA 1
ATOM 1645 C C . LYS A 1 206 ? -5.524 16.138 -10.018 1.00 95.88 206 LYS A C 1
ATOM 1647 O O . LYS A 1 206 ? -6.211 17.131 -9.787 1.00 95.88 206 LYS A O 1
ATOM 1652 N N . LYS A 1 207 ? -5.603 15.030 -9.276 1.00 95.69 207 LYS A N 1
ATOM 1653 C CA . LYS A 1 207 ? -6.413 14.925 -8.055 1.00 95.69 207 LYS A CA 1
ATOM 1654 C C . LYS A 1 207 ? -5.677 15.416 -6.802 1.00 95.69 207 LYS A C 1
ATOM 1656 O O . LYS A 1 207 ? -6.316 15.620 -5.775 1.00 95.69 207 LYS A O 1
ATOM 1661 N N . GLY A 1 208 ? -4.368 15.646 -6.882 1.00 95.19 208 GLY A N 1
ATOM 1662 C CA . GLY A 1 208 ? -3.526 16.164 -5.804 1.00 95.19 208 GLY A CA 1
ATOM 1663 C C . GLY A 1 208 ? -2.657 15.119 -5.104 1.00 95.19 208 GLY A C 1
ATOM 1664 O O . GLY A 1 208 ? -2.045 15.457 -4.096 1.00 95.19 208 GLY A O 1
ATOM 1665 N N . ALA A 1 209 ? -2.597 13.877 -5.597 1.00 94.31 209 ALA A N 1
ATOM 1666 C CA . ALA A 1 209 ? -1.726 12.863 -5.002 1.00 94.31 209 ALA A CA 1
ATOM 1667 C C . ALA A 1 209 ? -0.252 13.106 -5.296 1.00 94.31 209 ALA A C 1
ATOM 1669 O O . ALA A 1 209 ? 0.122 13.558 -6.377 1.00 94.31 209 ALA A O 1
ATOM 1670 N N . LYS A 1 210 ? 0.589 12.708 -4.337 1.00 94.94 210 LYS A N 1
ATOM 1671 C CA . LYS A 1 210 ? 2.028 12.582 -4.552 1.00 94.94 210 LYS A CA 1
ATOM 1672 C C . LYS A 1 210 ? 2.306 11.226 -5.190 1.00 94.94 210 LYS A C 1
ATOM 1674 O O . LYS A 1 210 ? 2.017 10.195 -4.582 1.00 94.94 210 LYS A O 1
ATOM 1679 N N . VAL A 1 211 ? 2.876 11.230 -6.389 1.00 93.19 211 VAL A N 1
ATOM 1680 C CA . VAL A 1 211 ? 3.257 10.007 -7.101 1.00 93.19 211 VAL A CA 1
ATOM 1681 C C . VAL A 1 211 ? 4.773 9.849 -7.064 1.00 93.19 211 VAL A C 1
ATOM 1683 O O . VAL A 1 211 ? 5.510 10.812 -7.256 1.00 93.19 211 VAL A O 1
ATOM 1686 N N . THR A 1 212 ? 5.250 8.636 -6.808 1.00 93.56 212 THR A N 1
ATOM 1687 C CA . THR A 1 212 ? 6.669 8.289 -6.914 1.00 93.56 212 THR A CA 1
ATOM 1688 C C . THR A 1 212 ? 6.801 7.027 -7.746 1.00 93.56 212 THR A C 1
ATOM 1690 O O . THR A 1 212 ? 6.141 6.031 -7.461 1.00 93.56 212 THR A O 1
ATOM 1693 N N . ILE A 1 213 ? 7.659 7.066 -8.764 1.00 89.44 213 ILE A N 1
ATOM 1694 C CA . ILE A 1 213 ? 8.047 5.884 -9.533 1.00 89.44 213 ILE A CA 1
ATOM 1695 C C . ILE A 1 213 ? 9.491 5.552 -9.178 1.00 89.44 213 ILE A C 1
ATOM 1697 O O . ILE A 1 213 ? 10.369 6.410 -9.291 1.00 89.44 213 ILE A O 1
ATOM 1701 N N . LYS A 1 214 ? 9.716 4.305 -8.773 1.00 88.31 214 LYS A N 1
ATOM 1702 C CA . LYS A 1 214 ? 11.028 3.728 -8.510 1.00 88.31 214 LYS A CA 1
ATOM 1703 C C . LYS A 1 214 ? 11.303 2.609 -9.493 1.00 88.31 214 LYS A C 1
ATOM 1705 O O . LYS A 1 214 ? 10.403 1.845 -9.836 1.00 88.31 214 LYS A O 1
ATOM 1710 N N . VAL A 1 215 ? 12.552 2.514 -9.926 1.00 83.06 215 VAL A N 1
ATOM 1711 C CA . VAL A 1 215 ? 13.051 1.365 -10.679 1.00 83.06 215 VAL A CA 1
ATOM 1712 C C . VAL A 1 215 ? 14.138 0.711 -9.842 1.00 83.06 215 VAL A C 1
ATOM 1714 O O . VAL A 1 215 ? 15.129 1.359 -9.507 1.00 83.06 215 VAL A O 1
ATOM 1717 N N . GLU A 1 216 ? 13.929 -0.550 -9.493 1.00 81.81 216 GLU A N 1
ATOM 1718 C CA . GLU A 1 216 ? 14.806 -1.348 -8.645 1.00 81.81 216 GLU A CA 1
ATOM 1719 C C . GLU A 1 216 ? 15.316 -2.565 -9.421 1.00 81.81 216 GLU A C 1
ATOM 1721 O O . GLU A 1 216 ? 14.633 -3.110 -10.291 1.00 81.81 216 GLU A O 1
ATOM 1726 N N . SER A 1 217 ? 16.523 -3.020 -9.090 1.00 73.19 217 SER A N 1
ATOM 1727 C CA . SER A 1 217 ? 17.067 -4.276 -9.599 1.00 73.19 217 SER A CA 1
ATOM 1728 C C . SER A 1 217 ? 17.376 -5.204 -8.430 1.00 73.19 217 SER A C 1
ATOM 1730 O O . SER A 1 217 ? 18.066 -4.795 -7.497 1.00 73.19 217 SER A O 1
ATOM 1732 N N . TYR A 1 218 ? 16.839 -6.429 -8.459 1.00 59.94 218 TYR A N 1
ATOM 1733 C CA . TYR A 1 218 ? 16.986 -7.398 -7.362 1.00 59.94 218 TYR A CA 1
ATOM 1734 C C . TYR A 1 218 ? 18.375 -8.040 -7.313 1.00 59.94 218 TYR A C 1
ATOM 1736 O O . TYR A 1 218 ? 18.818 -8.446 -6.241 1.00 59.94 218 TYR A O 1
ATOM 1744 N N . ASP A 1 219 ? 19.079 -8.057 -8.444 1.00 54.16 219 ASP A N 1
ATOM 1745 C CA . ASP A 1 219 ? 20.416 -8.621 -8.562 1.00 54.16 219 ASP A CA 1
ATOM 1746 C C . ASP A 1 219 ? 21.405 -7.536 -8.986 1.00 54.16 219 ASP A C 1
ATOM 1748 O O . ASP A 1 219 ? 21.927 -7.500 -10.102 1.00 54.16 219 ASP A O 1
ATOM 1752 N N . GLY A 1 220 ? 21.738 -6.679 -8.022 1.00 46.06 220 GLY A N 1
ATOM 1753 C CA . GLY A 1 220 ? 22.995 -5.934 -8.013 1.00 46.06 220 GLY A CA 1
ATOM 1754 C C . GLY A 1 220 ? 24.212 -6.847 -7.816 1.00 46.06 220 GLY A C 1
ATOM 1755 O O . GLY A 1 220 ? 25.147 -6.472 -7.118 1.00 46.06 220 GLY A O 1
ATOM 1756 N N . TRP A 1 221 ? 24.222 -8.050 -8.395 1.00 42.31 221 TRP A N 1
ATOM 1757 C CA . TRP A 1 221 ? 25.459 -8.790 -8.589 1.00 42.31 221 TRP A CA 1
ATOM 1758 C C . TRP A 1 221 ? 26.123 -8.184 -9.820 1.00 42.31 221 TRP A C 1
ATOM 1760 O O . TRP A 1 221 ? 25.994 -8.684 -10.937 1.00 42.31 221 TRP A O 1
ATOM 1770 N N . ASP A 1 222 ? 26.844 -7.076 -9.628 1.00 49.03 222 ASP A N 1
ATOM 1771 C CA . ASP A 1 222 ? 27.959 -6.837 -10.535 1.00 49.03 222 ASP A CA 1
ATOM 1772 C C . ASP A 1 222 ? 28.840 -8.090 -10.396 1.00 49.03 222 ASP A C 1
ATOM 1774 O O . ASP A 1 222 ? 29.319 -8.403 -9.307 1.00 49.03 222 ASP A O 1
ATOM 1778 N N . MET A 1 223 ? 29.016 -8.876 -11.460 1.00 46.59 223 MET A N 1
ATOM 1779 C CA . MET A 1 223 ? 29.977 -9.988 -11.417 1.00 46.59 223 MET A CA 1
ATOM 1780 C C . MET A 1 223 ? 31.401 -9.464 -11.144 1.00 46.59 223 MET A C 1
ATOM 1782 O O . MET A 1 223 ? 32.260 -10.213 -10.689 1.00 46.59 223 MET A O 1
ATOM 1786 N N . GLN A 1 224 ? 31.633 -8.160 -11.352 1.00 50.22 224 GLN A N 1
ATOM 1787 C CA . GLN A 1 224 ? 32.808 -7.416 -10.910 1.00 50.22 224 GLN A CA 1
ATOM 1788 C C . GLN A 1 224 ? 32.606 -6.684 -9.572 1.00 50.22 224 GLN A C 1
ATOM 1790 O O . GLN A 1 224 ? 33.501 -5.952 -9.176 1.00 50.22 224 GLN A O 1
ATOM 1795 N N . ALA A 1 225 ? 31.498 -6.854 -8.840 1.00 52.69 225 ALA A N 1
ATOM 1796 C CA . ALA A 1 225 ? 31.302 -6.260 -7.510 1.00 52.69 225 ALA A CA 1
ATOM 1797 C C . ALA A 1 225 ? 32.473 -6.634 -6.603 1.00 52.69 225 ALA A C 1
ATOM 1799 O O . ALA A 1 225 ? 33.056 -5.757 -5.984 1.00 52.69 225 ALA A O 1
ATOM 1800 N N . ARG A 1 226 ? 32.903 -7.905 -6.626 1.00 53.88 226 ARG A N 1
ATOM 1801 C CA . ARG A 1 226 ? 34.121 -8.358 -5.933 1.00 53.88 226 ARG A CA 1
ATOM 1802 C C . ARG A 1 226 ? 35.383 -7.586 -6.341 1.00 53.88 226 ARG A C 1
ATOM 1804 O O . ARG A 1 226 ? 36.253 -7.385 -5.509 1.00 53.88 226 ARG A O 1
ATOM 1811 N N . VAL A 1 227 ? 35.483 -7.152 -7.597 1.00 57.38 227 VAL A N 1
ATOM 1812 C CA . VAL A 1 227 ? 36.635 -6.409 -8.149 1.00 57.38 227 VAL A CA 1
ATOM 1813 C C . VAL A 1 227 ? 36.514 -4.895 -7.914 1.00 57.38 227 VAL A C 1
ATOM 1815 O O . VAL A 1 227 ? 37.518 -4.196 -7.920 1.00 57.38 227 VAL A O 1
ATOM 1818 N N . ASN A 1 228 ? 35.295 -4.392 -7.700 1.00 57.84 228 ASN A N 1
ATOM 1819 C CA . ASN A 1 228 ? 34.970 -2.969 -7.568 1.00 57.84 228 ASN A CA 1
ATOM 1820 C C . ASN A 1 228 ? 34.468 -2.596 -6.158 1.00 57.84 228 ASN A C 1
ATOM 1822 O O . ASN A 1 228 ? 33.948 -1.497 -5.953 1.00 57.84 228 ASN A O 1
ATOM 1826 N N . MET A 1 229 ? 34.570 -3.509 -5.187 1.00 56.12 229 MET A N 1
ATOM 1827 C CA . MET A 1 229 ? 34.133 -3.297 -3.801 1.00 56.12 229 MET A CA 1
ATOM 1828 C C . MET A 1 229 ? 34.959 -2.221 -3.091 1.00 56.12 229 MET A C 1
ATOM 1830 O O . MET A 1 229 ? 34.469 -1.597 -2.155 1.00 56.12 229 MET A O 1
ATOM 1834 N N . ASP A 1 230 ? 36.182 -1.985 -3.567 1.00 70.00 230 ASP A N 1
ATOM 1835 C CA . ASP A 1 230 ? 37.092 -0.934 -3.116 1.00 70.00 230 ASP A CA 1
ATOM 1836 C C . ASP A 1 230 ? 36.724 0.460 -3.656 1.00 70.00 230 ASP A C 1
ATOM 1838 O O . ASP A 1 230 ? 37.301 1.461 -3.231 1.00 70.00 230 ASP A O 1
ATOM 1842 N N . LYS A 1 231 ? 35.793 0.556 -4.615 1.00 67.75 231 LYS A N 1
ATOM 1843 C CA . LYS A 1 231 ? 35.449 1.827 -5.262 1.00 67.75 231 LYS A CA 1
ATOM 1844 C C . LYS A 1 231 ? 34.468 2.641 -4.430 1.00 67.75 231 LYS A C 1
ATOM 1846 O O . LYS A 1 231 ? 33.509 2.126 -3.857 1.00 67.75 231 LYS A O 1
ATOM 1851 N N . ASP A 1 232 ? 34.684 3.952 -4.433 1.00 66.50 232 ASP A N 1
ATOM 1852 C CA . ASP A 1 232 ? 33.850 4.901 -3.708 1.00 66.50 232 ASP A CA 1
ATOM 1853 C C . ASP A 1 232 ? 32.458 5.108 -4.344 1.00 66.50 232 ASP A C 1
ATOM 1855 O O . ASP A 1 232 ? 32.153 4.706 -5.475 1.00 66.50 232 ASP A O 1
ATOM 1859 N N . LYS A 1 233 ? 31.584 5.778 -3.587 1.00 56.44 233 LYS A N 1
ATOM 1860 C CA . LYS A 1 233 ? 30.205 6.101 -3.982 1.00 56.44 233 LYS A CA 1
ATOM 1861 C C . LYS A 1 233 ? 30.124 6.891 -5.297 1.00 56.44 233 LYS A C 1
ATOM 1863 O O . LYS A 1 233 ? 29.171 6.715 -6.059 1.00 56.44 233 LYS A O 1
ATOM 1868 N N . GLU A 1 234 ? 31.098 7.756 -5.576 1.00 61.28 234 GLU A N 1
ATOM 1869 C CA . GLU A 1 234 ? 31.088 8.634 -6.750 1.00 61.28 234 GLU A CA 1
ATOM 1870 C C . GLU A 1 234 ? 31.516 7.889 -8.022 1.00 61.28 234 GLU A C 1
ATOM 1872 O O . GLU A 1 234 ? 31.024 8.154 -9.123 1.00 61.28 234 GLU A O 1
ATOM 1877 N N . TRP A 1 235 ? 32.386 6.889 -7.891 1.00 79.00 235 TRP A N 1
ATOM 1878 C CA . TRP A 1 235 ? 32.713 5.953 -8.959 1.00 79.00 235 TRP A CA 1
ATOM 1879 C C . TRP A 1 235 ? 31.484 5.148 -9.396 1.00 79.00 235 TRP A C 1
ATOM 1881 O O . TRP A 1 235 ? 31.172 5.106 -10.591 1.00 79.00 235 TRP A O 1
ATOM 1891 N N . TRP A 1 236 ? 30.735 4.588 -8.438 1.00 57.03 236 TRP A N 1
ATOM 1892 C CA . TRP A 1 236 ? 29.499 3.849 -8.718 1.00 57.03 236 TRP A CA 1
ATOM 1893 C C . TRP A 1 236 ? 28.442 4.734 -9.380 1.00 57.03 236 TRP A C 1
ATOM 1895 O O . TRP A 1 236 ? 27.872 4.346 -10.402 1.00 57.03 236 TRP A O 1
ATOM 1905 N N . ARG A 1 237 ? 28.248 5.964 -8.883 1.00 55.47 237 ARG A N 1
ATOM 1906 C CA . ARG A 1 237 ? 27.342 6.950 -9.493 1.00 55.47 237 ARG A CA 1
ATOM 1907 C C . ARG A 1 237 ? 27.710 7.234 -10.955 1.00 55.47 237 ARG A C 1
ATOM 1909 O O . ARG A 1 237 ? 26.845 7.182 -11.828 1.00 55.47 237 ARG A O 1
ATOM 1916 N N . ARG A 1 238 ? 28.995 7.456 -11.260 1.00 66.38 238 ARG A N 1
ATOM 1917 C CA . ARG A 1 238 ? 29.476 7.667 -12.640 1.00 66.38 238 ARG A CA 1
ATOM 1918 C C . ARG A 1 238 ? 29.297 6.443 -13.539 1.00 66.38 238 ARG A C 1
ATOM 1920 O O . ARG A 1 238 ? 29.060 6.608 -14.736 1.00 66.38 238 ARG A O 1
ATOM 1927 N N . ARG A 1 239 ? 29.447 5.229 -13.004 1.00 60.41 239 ARG A N 1
ATOM 1928 C CA . ARG A 1 239 ? 29.252 3.977 -13.756 1.00 60.41 239 ARG A CA 1
ATOM 1929 C C . ARG A 1 239 ? 27.790 3.793 -14.147 1.00 60.41 239 ARG A C 1
ATOM 1931 O O . ARG A 1 239 ? 27.505 3.558 -15.314 1.00 60.41 239 ARG A O 1
ATOM 1938 N N . VAL A 1 240 ? 26.880 3.986 -13.200 1.00 55.56 240 VAL A N 1
ATOM 1939 C CA . VAL A 1 240 ? 25.429 3.886 -13.417 1.00 55.56 240 VAL A CA 1
ATOM 1940 C C . VAL A 1 240 ? 24.954 4.954 -14.390 1.00 55.56 240 VAL A C 1
ATOM 1942 O O . VAL A 1 240 ? 24.278 4.639 -15.363 1.00 55.56 240 VAL A O 1
ATOM 1945 N N . ASN A 1 241 ? 25.385 6.203 -14.197 1.00 55.44 241 ASN A N 1
ATOM 1946 C CA . ASN A 1 241 ? 25.029 7.297 -15.095 1.00 55.44 241 ASN A CA 1
ATOM 1947 C C . ASN A 1 241 ? 25.506 7.028 -16.528 1.00 55.44 241 ASN A C 1
ATOM 1949 O O . ASN A 1 241 ? 24.741 7.235 -17.459 1.00 55.44 241 ASN A O 1
ATOM 1953 N N . ARG A 1 242 ? 26.717 6.490 -16.730 1.00 58.69 242 ARG A N 1
ATOM 1954 C CA . ARG A 1 242 ? 27.191 6.107 -18.073 1.00 58.69 242 ARG A CA 1
ATOM 1955 C C . ARG A 1 242 ? 26.312 5.055 -18.752 1.00 58.69 242 ARG A C 1
ATOM 1957 O O . ARG A 1 242 ? 26.134 5.132 -19.961 1.00 58.69 242 ARG A O 1
ATOM 1964 N N . LEU A 1 243 ? 25.757 4.112 -17.995 1.00 48.66 243 LEU A N 1
ATOM 1965 C CA . LEU A 1 243 ? 24.843 3.094 -18.525 1.00 48.66 243 LEU A CA 1
ATOM 1966 C C . LEU A 1 243 ? 23.450 3.670 -18.833 1.00 48.66 243 LEU A C 1
ATOM 1968 O O . LEU A 1 243 ? 22.791 3.212 -19.759 1.00 48.66 243 LEU A O 1
ATOM 1972 N N . MET A 1 244 ? 23.030 4.706 -18.103 1.00 41.81 244 MET A N 1
ATOM 1973 C CA . MET A 1 244 ? 21.725 5.364 -18.253 1.00 41.81 244 MET A CA 1
ATOM 1974 C C . MET A 1 244 ? 21.704 6.484 -19.311 1.00 41.81 244 MET A C 1
ATOM 1976 O O . MET A 1 244 ? 20.636 6.836 -19.806 1.00 41.81 244 MET A O 1
ATOM 1980 N N . VAL A 1 245 ? 22.860 7.037 -19.703 1.00 41.41 245 VAL A N 1
ATOM 1981 C CA . VAL A 1 245 ? 22.982 8.129 -20.700 1.00 41.41 245 VAL A CA 1
ATOM 1982 C C . VAL A 1 245 ? 22.517 7.719 -22.114 1.00 41.41 245 VAL A C 1
ATOM 1984 O O . VAL A 1 245 ? 22.238 8.586 -22.936 1.00 41.41 245 VAL A O 1
ATOM 1987 N N . GLY A 1 246 ? 22.324 6.423 -22.390 1.00 36.38 246 GLY A N 1
ATOM 1988 C CA . GLY A 1 246 ? 21.680 5.938 -23.622 1.00 36.38 246 GLY A CA 1
ATOM 1989 C C . GLY A 1 246 ? 20.145 6.054 -23.653 1.00 36.38 246 GLY A C 1
ATOM 1990 O O . GLY A 1 246 ? 19.542 5.855 -24.704 1.00 36.38 246 GLY A O 1
ATOM 1991 N N . SER A 1 247 ? 19.496 6.382 -22.532 1.00 37.50 247 SER A N 1
ATOM 1992 C CA . SER A 1 247 ? 18.036 6.478 -22.417 1.00 37.50 247 SER A CA 1
ATOM 1993 C C . SER A 1 247 ? 17.637 7.828 -21.823 1.00 37.50 247 SER A C 1
ATOM 1995 O O . SER A 1 247 ? 17.721 8.034 -20.615 1.00 37.50 247 SER A O 1
ATOM 1997 N N . GLN A 1 248 ? 17.198 8.765 -22.666 1.00 35.31 248 GLN A N 1
ATOM 1998 C CA . GLN A 1 248 ? 16.623 10.038 -22.223 1.00 35.31 248 GLN A CA 1
ATOM 1999 C C . GLN A 1 248 ? 15.300 9.788 -21.480 1.00 35.31 248 GLN A C 1
ATOM 2001 O O . GLN A 1 248 ? 14.234 9.712 -22.085 1.00 35.31 248 GLN A O 1
ATOM 2006 N N . ILE A 1 249 ? 15.370 9.656 -20.157 1.00 41.38 249 ILE A N 1
ATOM 2007 C CA . ILE A 1 249 ? 14.212 9.651 -19.259 1.00 41.38 249 ILE A CA 1
ATOM 2008 C C . ILE A 1 249 ? 14.388 10.823 -18.289 1.00 41.38 249 ILE A C 1
ATOM 2010 O O . ILE A 1 249 ? 14.688 10.642 -17.116 1.00 41.38 249 ILE A O 1
ATOM 2014 N N . ASN A 1 250 ? 14.235 12.045 -18.793 1.00 38.12 250 ASN A N 1
ATOM 2015 C CA . ASN A 1 250 ? 14.169 13.250 -17.970 1.00 38.12 250 ASN A CA 1
ATOM 2016 C C . ASN A 1 250 ? 12.770 13.848 -18.152 1.00 38.12 250 ASN A C 1
ATOM 2018 O O . ASN A 1 250 ? 12.424 14.167 -19.283 1.00 38.12 250 ASN A O 1
ATOM 2022 N N . ASP A 1 251 ? 11.966 13.861 -17.073 1.00 36.78 251 ASP A N 1
ATOM 2023 C CA . ASP A 1 251 ? 10.916 14.869 -16.764 1.00 36.78 251 ASP A CA 1
ATOM 2024 C C . ASP A 1 251 ? 9.837 14.412 -15.754 1.00 36.78 251 ASP A C 1
ATOM 2026 O O . ASP A 1 251 ? 8.948 15.190 -15.422 1.00 36.78 251 ASP A O 1
ATOM 2030 N N . ALA A 1 252 ? 9.879 13.189 -15.207 1.00 37.66 252 ALA A N 1
ATOM 2031 C CA . ALA A 1 252 ? 8.777 12.671 -14.370 1.00 37.66 252 ALA A CA 1
ATOM 2032 C C . ALA A 1 252 ? 9.129 12.351 -12.902 1.00 37.66 252 ALA A C 1
ATOM 2034 O O . ALA A 1 252 ? 8.514 11.463 -12.320 1.00 37.66 252 ALA A O 1
ATOM 2035 N N . GLY A 1 253 ? 10.120 13.021 -12.296 1.00 39.06 253 GLY A N 1
ATOM 2036 C CA . GLY A 1 253 ? 10.453 12.792 -10.876 1.00 39.06 253 GLY A CA 1
ATOM 2037 C C . GLY A 1 253 ? 10.792 11.328 -10.545 1.00 39.06 253 GLY A C 1
ATOM 2038 O O . GLY A 1 253 ? 10.495 10.854 -9.451 1.00 39.06 253 GLY A O 1
ATOM 2039 N N . ILE A 1 254 ? 11.355 10.602 -11.516 1.00 45.25 254 ILE A N 1
ATOM 2040 C CA . ILE A 1 254 ? 11.717 9.188 -11.389 1.00 45.25 254 ILE A CA 1
ATOM 2041 C C . ILE A 1 254 ? 12.965 9.100 -10.512 1.00 45.25 254 ILE A C 1
ATOM 2043 O O . ILE A 1 254 ? 14.031 9.591 -10.882 1.00 45.25 254 ILE A O 1
ATOM 2047 N N . GLU A 1 255 ? 12.826 8.473 -9.348 1.00 43.16 255 GLU A N 1
ATOM 2048 C CA . GLU A 1 255 ? 13.940 8.200 -8.447 1.00 43.16 255 GLU A CA 1
ATOM 2049 C C . GLU A 1 255 ? 14.475 6.799 -8.763 1.00 43.16 255 GLU A C 1
ATOM 2051 O O . GLU A 1 255 ? 13.800 5.793 -8.546 1.00 43.16 255 GLU A O 1
ATOM 2056 N N . VAL A 1 256 ? 15.685 6.720 -9.318 1.00 41.47 256 VAL A N 1
ATOM 2057 C CA . VAL A 1 256 ? 16.369 5.438 -9.524 1.00 41.47 256 VAL A CA 1
ATOM 2058 C C . VAL A 1 256 ? 17.180 5.136 -8.269 1.00 41.47 256 VAL A C 1
ATOM 2060 O O . VAL A 1 256 ? 18.200 5.777 -8.010 1.00 41.47 256 VAL A O 1
ATOM 2063 N N . THR A 1 257 ? 16.724 4.168 -7.476 1.00 40.28 257 THR A N 1
ATOM 2064 C CA . THR A 1 257 ? 17.417 3.718 -6.264 1.00 40.28 257 THR A CA 1
ATOM 2065 C C . THR A 1 257 ? 17.952 2.310 -6.496 1.00 40.28 257 THR A C 1
ATOM 2067 O O . THR A 1 257 ? 17.184 1.370 -6.673 1.00 40.28 257 THR A O 1
ATOM 2070 N N . MET A 1 258 ? 19.275 2.139 -6.472 1.00 37.34 258 MET A N 1
ATOM 2071 C CA . MET A 1 258 ? 19.862 0.800 -6.386 1.00 37.34 258 MET A CA 1
ATOM 2072 C C . MET A 1 258 ? 19.918 0.378 -4.921 1.00 37.34 258 MET A C 1
ATOM 2074 O O . MET A 1 258 ? 20.646 0.975 -4.127 1.00 37.34 258 MET A O 1
ATOM 2078 N N . LEU A 1 259 ? 19.137 -0.640 -4.566 1.00 36.72 259 LEU A N 1
ATOM 2079 C CA . LEU A 1 259 ? 19.185 -1.245 -3.242 1.00 36.72 259 LEU A CA 1
ATOM 2080 C C . LEU A 1 259 ? 20.429 -2.135 -3.156 1.00 36.72 259 LEU A C 1
ATOM 2082 O O . LEU A 1 259 ? 20.520 -3.177 -3.801 1.00 36.72 259 LEU A O 1
ATOM 2086 N N . ARG A 1 260 ? 21.409 -1.710 -2.355 1.00 34.59 260 ARG A N 1
ATOM 2087 C CA . ARG A 1 260 ? 22.515 -2.572 -1.939 1.00 34.59 260 ARG A CA 1
ATOM 2088 C C . ARG A 1 260 ? 21.938 -3.542 -0.913 1.00 34.59 260 ARG A C 1
ATOM 2090 O O . ARG A 1 260 ? 21.569 -3.122 0.178 1.00 34.59 260 ARG A O 1
ATOM 2097 N N . ARG A 1 261 ? 21.833 -4.825 -1.258 1.00 35.56 261 ARG A N 1
ATOM 2098 C CA . ARG A 1 261 ? 21.638 -5.862 -0.245 1.00 35.56 261 ARG A CA 1
ATOM 2099 C C . ARG A 1 261 ? 22.961 -5.933 0.513 1.00 35.56 261 ARG A C 1
ATOM 2101 O O . ARG A 1 261 ? 23.957 -6.383 -0.050 1.00 35.56 261 ARG A O 1
ATOM 2108 N N . GLU A 1 262 ? 23.013 -5.388 1.725 1.00 33.50 262 GLU A N 1
ATOM 2109 C CA . GLU A 1 262 ? 24.060 -5.788 2.663 1.00 33.50 262 GLU A CA 1
ATOM 2110 C C . GLU A 1 262 ? 23.918 -7.303 2.790 1.00 33.50 262 GLU A C 1
ATOM 2112 O O . GLU A 1 262 ? 22.828 -7.812 3.067 1.00 33.50 262 GLU A O 1
ATOM 2117 N N . ALA A 1 263 ? 24.966 -8.029 2.400 1.00 33.47 263 ALA A N 1
ATOM 2118 C CA . ALA A 1 263 ? 25.020 -9.451 2.655 1.00 33.47 263 ALA A CA 1
ATOM 2119 C C . ALA A 1 263 ? 24.875 -9.584 4.169 1.00 33.47 263 ALA A C 1
ATOM 2121 O O . ALA A 1 263 ? 25.709 -9.066 4.902 1.00 33.47 263 ALA A O 1
ATOM 2122 N N . ALA A 1 264 ? 23.770 -10.173 4.622 1.00 34.44 264 ALA A N 1
ATOM 2123 C CA . ALA A 1 264 ? 23.694 -10.641 5.989 1.00 34.44 264 ALA A CA 1
ATOM 2124 C C . ALA A 1 264 ? 24.886 -11.580 6.162 1.00 34.44 264 ALA A C 1
ATOM 2126 O O . ALA A 1 264 ? 25.012 -12.532 5.384 1.00 34.44 264 ALA A O 1
ATOM 2127 N N . ASP A 1 265 ? 25.772 -11.234 7.090 1.00 36.31 265 ASP A N 1
ATOM 2128 C CA . ASP A 1 265 ? 26.926 -12.031 7.459 1.00 36.31 265 ASP A CA 1
ATOM 2129 C C . ASP A 1 265 ? 26.453 -13.463 7.710 1.00 36.31 265 ASP A C 1
ATOM 2131 O O . ASP A 1 265 ? 25.768 -13.768 8.686 1.00 36.31 265 ASP A O 1
ATOM 2135 N N . ALA A 1 266 ? 26.774 -14.337 6.762 1.00 33.91 266 ALA A N 1
ATOM 2136 C CA . ALA A 1 266 ? 26.755 -15.771 6.957 1.00 33.91 266 ALA A CA 1
ATOM 2137 C C . ALA A 1 266 ? 28.090 -16.152 7.603 1.00 33.91 266 ALA A C 1
ATOM 2139 O O . ALA A 1 266 ? 28.868 -16.885 7.011 1.00 33.91 266 ALA A O 1
ATOM 2140 N N . ASP A 1 267 ? 28.333 -15.608 8.795 1.00 42.34 267 ASP A N 1
ATOM 2141 C CA . ASP A 1 267 ? 29.275 -16.153 9.766 1.00 42.34 267 ASP A CA 1
ATOM 2142 C C . ASP A 1 267 ? 28.422 -16.723 10.903 1.00 42.34 267 ASP A C 1
ATOM 2144 O O . ASP A 1 267 ? 28.205 -16.113 11.950 1.00 42.34 267 ASP A O 1
ATOM 2148 N N . ALA A 1 268 ? 27.848 -17.890 10.623 1.00 37.94 268 ALA A N 1
ATOM 2149 C CA . ALA A 1 268 ? 27.411 -18.831 11.635 1.00 37.94 268 ALA A CA 1
ATOM 2150 C C . ALA A 1 268 ? 28.284 -20.074 11.452 1.00 37.94 268 ALA A C 1
ATOM 2152 O O . ALA A 1 268 ? 28.091 -20.810 10.488 1.00 37.94 268 ALA A O 1
ATOM 2153 N N . ASP A 1 269 ? 29.254 -20.200 1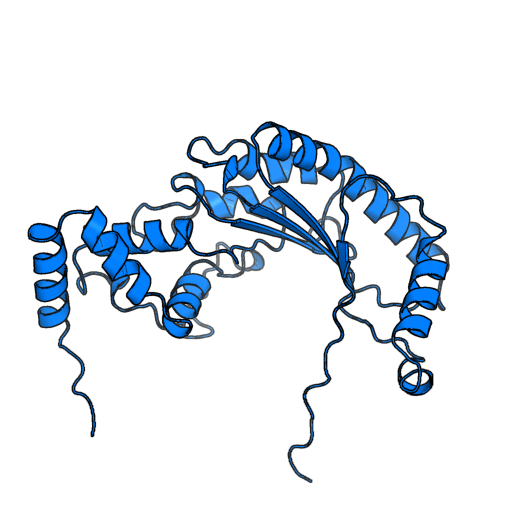2.356 1.00 41.66 269 ASP A N 1
ATOM 2154 C CA . ASP A 1 269 ? 29.943 -21.415 12.794 1.00 41.66 269 ASP A CA 1
ATOM 2155 C C . ASP A 1 269 ? 30.366 -22.439 11.721 1.00 41.66 269 ASP A C 1
ATOM 2157 O O . ASP A 1 269 ? 29.579 -23.287 11.303 1.00 41.66 269 ASP A O 1
ATOM 2161 N N . ASP A 1 270 ? 31.659 -22.405 11.383 1.00 39.84 270 ASP A N 1
ATOM 2162 C CA . ASP A 1 270 ? 32.567 -23.567 11.450 1.00 39.84 270 ASP A CA 1
ATOM 2163 C C . ASP A 1 270 ? 34.016 -23.098 11.700 1.00 39.84 270 ASP A C 1
ATOM 2165 O O . ASP A 1 270 ? 34.483 -22.172 10.992 1.00 39.84 270 ASP A O 1
#